Protein AF-A0A915IV83-F1 (afdb_monomer_lite)

Foldseek 3Di:
DDPVVLVVCCVPPPDNPPDHDDDDDDDVSVVVVVVVVVVVVVVVVVVVVVVVVVVVVVVVVVVVVVVVVVVVVVVVVVVVVVVVVVVVVVCCVVCVPPDDDPVNVVVVVVVVVVVCQVPPPPHDVVVVVVVVVVVVVVVPPQPVPDPDPDDDDDPPPPPVVVVVVVVVVVVVVVVVVVVVVVVVVVVVVVVVVVVVVPPPDPPPPDDDPDPVVVVVVVVPDDDDDDPDDDDDDDDPPDDPDDDDDDDDDDDDDDDDDDDDD

Organism: Romanomermis culicivorax (NCBI:txid13658)

Structure (mmCIF, N/CA/C/O backbone):
data_AF-A0A915IV83-F1
#
_entry.id   AF-A0A915IV83-F1
#
loop_
_atom_site.group_PDB
_atom_site.id
_atom_site.type_symbol
_atom_site.label_atom_id
_atom_site.label_alt_id
_atom_site.label_comp_id
_atom_site.label_asym_id
_atom_site.label_entity_id
_atom_site.label_seq_id
_atom_site.pdbx_PDB_ins_code
_atom_site.Cartn_x
_atom_site.Cartn_y
_atom_site.Cartn_z
_atom_site.occupancy
_atom_site.B_iso_or_equiv
_atom_site.auth_seq_id
_atom_site.auth_comp_id
_atom_site.auth_asym_id
_atom_site.auth_atom_id
_atom_site.pdbx_PDB_model_num
ATOM 1 N N . ILE A 1 1 ? 28.123 -20.244 -48.912 1.00 67.81 1 ILE A N 1
ATOM 2 C CA . ILE A 1 1 ? 28.742 -20.033 -47.580 1.00 67.81 1 ILE A CA 1
ATOM 3 C C . ILE A 1 1 ? 29.547 -21.283 -47.287 1.00 67.81 1 ILE A C 1
ATOM 5 O O . ILE A 1 1 ? 29.057 -22.359 -47.612 1.00 67.81 1 ILE A O 1
ATOM 9 N N . ASP A 1 2 ? 30.768 -21.145 -46.782 1.00 87.38 2 ASP A N 1
ATOM 10 C CA . ASP A 1 2 ? 31.601 -22.296 -46.425 1.00 87.38 2 ASP A CA 1
ATOM 11 C C . ASP A 1 2 ? 30.931 -23.114 -45.303 1.00 87.38 2 ASP A C 1
ATOM 13 O O . ASP A 1 2 ? 30.437 -22.548 -44.323 1.00 87.38 2 ASP A O 1
ATOM 17 N N . LEU A 1 3 ? 30.890 -24.440 -45.464 1.00 86.00 3 LEU A N 1
ATOM 18 C CA . LEU A 1 3 ? 30.271 -25.370 -44.515 1.00 86.00 3 LEU A CA 1
ATOM 19 C C . LEU A 1 3 ? 30.967 -25.325 -43.150 1.00 86.00 3 LEU A C 1
ATOM 21 O O . LEU A 1 3 ? 30.312 -25.496 -42.122 1.00 86.00 3 LEU A O 1
ATOM 25 N N . LEU A 1 4 ? 32.274 -25.050 -43.132 1.00 87.00 4 LEU A N 1
ATOM 26 C CA . LEU A 1 4 ? 33.049 -24.946 -41.897 1.00 87.00 4 LEU A CA 1
ATOM 27 C C . LEU A 1 4 ? 32.604 -23.730 -41.068 1.00 87.00 4 LEU A C 1
ATOM 29 O O . LEU A 1 4 ? 32.305 -23.867 -39.883 1.00 87.00 4 LEU A O 1
ATOM 33 N N . ILE A 1 5 ? 32.452 -22.571 -41.715 1.00 87.75 5 ILE A N 1
ATOM 34 C CA . ILE A 1 5 ? 32.005 -21.320 -41.078 1.00 87.75 5 ILE A CA 1
ATOM 35 C C . ILE A 1 5 ? 30.557 -21.441 -40.589 1.00 87.75 5 ILE A C 1
ATOM 37 O O . ILE A 1 5 ? 30.216 -20.948 -39.517 1.00 87.75 5 ILE A O 1
ATOM 41 N N . TRP A 1 6 ? 29.698 -22.120 -41.353 1.00 88.38 6 TRP A N 1
ATOM 42 C CA . TRP A 1 6 ? 28.317 -22.368 -40.942 1.00 88.38 6 TRP A CA 1
ATOM 43 C C . TRP A 1 6 ? 28.239 -23.228 -39.676 1.00 88.38 6 TRP A C 1
ATOM 45 O O . TRP A 1 6 ? 27.558 -22.856 -38.722 1.00 88.38 6 TRP A O 1
ATOM 55 N N . ASN A 1 7 ? 28.971 -24.345 -39.636 1.00 89.50 7 ASN A N 1
ATOM 56 C CA . ASN A 1 7 ? 28.996 -25.233 -38.472 1.00 89.50 7 ASN A CA 1
ATOM 57 C C . ASN A 1 7 ? 29.579 -24.536 -37.237 1.00 89.50 7 ASN A C 1
ATOM 59 O O . ASN A 1 7 ? 29.076 -24.733 -36.131 1.00 89.50 7 ASN A O 1
ATOM 63 N N . GLN A 1 8 ? 30.581 -23.677 -37.430 1.00 90.06 8 GLN A N 1
ATOM 64 C CA . GLN A 1 8 ? 31.117 -22.840 -36.362 1.00 90.06 8 GLN A CA 1
ATOM 65 C C . GLN A 1 8 ? 30.073 -21.837 -35.843 1.00 90.06 8 GLN A C 1
ATOM 67 O O . GLN A 1 8 ? 29.857 -21.757 -34.639 1.00 90.06 8 GLN A O 1
ATOM 72 N N . ALA A 1 9 ? 29.345 -21.144 -36.724 1.00 90.19 9 ALA A N 1
ATOM 73 C CA . ALA A 1 9 ? 28.298 -20.200 -36.324 1.00 90.19 9 ALA A CA 1
ATOM 74 C C . ALA A 1 9 ? 27.105 -20.872 -35.615 1.00 90.19 9 ALA A C 1
ATOM 76 O O . ALA A 1 9 ? 26.462 -20.257 -34.766 1.00 90.19 9 ALA A O 1
ATOM 77 N N . VAL A 1 10 ? 26.801 -22.132 -35.949 1.00 90.19 10 VAL A N 1
ATOM 78 C CA . VAL A 1 10 ? 25.815 -22.940 -35.212 1.00 90.19 10 VAL A CA 1
ATOM 79 C C . VAL A 1 10 ? 26.331 -23.280 -33.809 1.00 90.19 10 VAL A C 1
ATOM 81 O O . VAL A 1 10 ? 25.563 -23.192 -32.853 1.00 90.19 10 VAL A O 1
ATOM 84 N N . ALA A 1 11 ? 27.612 -23.646 -33.677 1.00 90.06 11 ALA A N 1
ATOM 85 C CA . ALA A 1 11 ? 28.230 -23.991 -32.395 1.00 90.06 11 ALA A CA 1
ATOM 86 C C . ALA A 1 11 ? 28.396 -22.779 -31.458 1.00 90.06 11 ALA A C 1
ATOM 88 O O . ALA A 1 11 ? 28.227 -22.913 -30.250 1.00 90.06 11 ALA A O 1
ATOM 89 N N . GLU A 1 12 ? 28.684 -21.598 -32.010 1.00 91.31 12 GLU A N 1
ATOM 90 C CA . GLU A 1 12 ? 28.894 -20.343 -31.269 1.00 91.31 12 GLU A CA 1
ATOM 91 C C . GLU A 1 12 ? 27.599 -19.537 -31.029 1.00 91.31 12 GLU A C 1
ATOM 93 O O . GLU A 1 12 ? 27.638 -18.394 -30.571 1.00 91.31 12 GLU A O 1
ATOM 98 N N . ASN A 1 13 ? 26.427 -20.100 -31.336 1.00 91.62 13 ASN A N 1
ATOM 99 C CA . ASN A 1 13 ? 25.150 -19.415 -31.156 1.00 91.62 13 ASN A CA 1
ATOM 100 C C . ASN A 1 13 ? 24.813 -19.225 -29.658 1.00 91.62 13 ASN A C 1
ATOM 102 O O . ASN A 1 13 ? 24.701 -20.223 -28.942 1.00 91.62 13 ASN A O 1
ATOM 106 N N . PRO A 1 14 ? 24.573 -17.987 -29.176 1.00 92.69 14 PRO A N 1
ATOM 107 C CA . PRO A 1 14 ? 24.283 -17.729 -27.764 1.00 92.69 14 PRO A CA 1
ATOM 108 C C . PRO A 1 14 ? 22.958 -18.337 -27.281 1.00 92.69 14 PRO A C 1
ATOM 110 O O . PRO A 1 14 ? 22.858 -18.684 -26.110 1.00 92.69 14 PRO A O 1
ATOM 113 N N . ASP A 1 15 ? 21.961 -18.501 -28.161 1.00 92.44 15 ASP A N 1
ATOM 114 C CA . ASP A 1 15 ? 20.656 -19.077 -27.809 1.00 92.44 15 ASP A CA 1
ATOM 115 C C . ASP A 1 15 ? 20.123 -20.009 -28.918 1.00 92.44 15 ASP A C 1
ATOM 117 O O . ASP A 1 15 ? 19.306 -19.599 -29.753 1.00 92.44 15 ASP A O 1
ATOM 121 N N . PRO A 1 16 ? 20.483 -21.308 -28.911 1.00 88.44 16 PRO A N 1
ATOM 122 C CA . PRO A 1 16 ? 20.117 -22.250 -29.976 1.00 88.44 16 PRO A CA 1
ATOM 123 C C . PRO A 1 16 ? 18.614 -22.554 -30.064 1.00 88.44 16 PRO A C 1
ATOM 125 O O . PRO A 1 16 ? 18.152 -23.121 -31.050 1.00 88.44 16 PRO A O 1
ATOM 128 N N . LYS A 1 17 ? 17.828 -22.189 -29.043 1.00 92.12 17 LYS A N 1
ATOM 129 C CA . LYS A 1 17 ? 16.367 -22.390 -29.025 1.00 92.12 17 LYS A CA 1
ATOM 130 C C . LYS A 1 17 ? 15.586 -21.262 -29.700 1.00 92.12 17 LYS A C 1
ATOM 132 O O . LYS A 1 17 ? 14.433 -21.470 -30.065 1.00 92.12 17 LYS A O 1
ATOM 137 N N . ARG A 1 18 ? 16.162 -20.060 -29.785 1.00 92.06 18 ARG A N 1
ATOM 138 C CA . ARG A 1 18 ? 15.461 -18.841 -30.235 1.00 92.06 18 ARG A CA 1
ATOM 139 C C . ARG A 1 18 ? 16.129 -18.168 -31.425 1.00 92.06 18 ARG A C 1
ATOM 141 O O . ARG A 1 18 ? 15.467 -17.416 -32.131 1.00 92.06 18 ARG A O 1
ATOM 148 N N . LEU A 1 19 ? 17.414 -18.426 -31.637 1.00 92.69 19 LEU A N 1
ATOM 149 C CA . LEU A 1 19 ? 18.210 -17.807 -32.682 1.00 92.69 19 LEU A CA 1
ATOM 150 C C . LEU A 1 19 ? 18.725 -18.882 -33.634 1.00 92.69 19 LEU A C 1
ATOM 152 O O . LEU A 1 19 ? 19.081 -19.981 -33.214 1.00 92.69 19 LEU A O 1
ATOM 156 N N . ILE A 1 20 ? 18.795 -18.537 -34.914 1.00 91.44 20 ILE A N 1
ATOM 157 C CA . ILE A 1 20 ? 19.446 -19.332 -35.956 1.00 91.44 20 ILE A CA 1
ATOM 158 C C . ILE A 1 20 ? 20.509 -18.465 -36.637 1.00 91.44 20 ILE A C 1
ATOM 160 O O . ILE A 1 20 ? 20.296 -17.256 -36.787 1.00 91.44 20 ILE A O 1
ATOM 164 N N . PRO A 1 21 ? 21.656 -19.037 -37.037 1.00 90.19 21 PRO A N 1
ATOM 165 C CA . PRO A 1 21 ? 22.683 -18.273 -37.722 1.00 90.19 21 PRO A CA 1
ATOM 166 C C . PRO A 1 21 ? 22.167 -17.792 -39.081 1.00 90.19 21 PRO A C 1
ATOM 168 O O . PRO A 1 21 ? 21.567 -18.543 -39.849 1.00 90.19 21 PRO A O 1
ATOM 171 N N . TYR A 1 22 ? 22.415 -16.518 -39.371 1.00 88.19 22 TYR A N 1
ATOM 172 C CA . TYR A 1 22 ? 22.053 -15.870 -40.626 1.00 88.19 22 TYR A CA 1
ATOM 173 C C . TYR A 1 22 ? 23.302 -15.243 -41.238 1.00 88.19 22 TYR A C 1
ATOM 175 O O . TYR A 1 22 ? 23.964 -14.416 -40.606 1.00 88.19 22 TYR A O 1
ATOM 183 N N . ALA A 1 23 ? 23.635 -15.647 -42.461 1.00 88.25 23 ALA A N 1
ATOM 184 C CA . ALA A 1 23 ? 24.810 -15.141 -43.152 1.00 88.25 23 ALA A CA 1
ATOM 185 C C . ALA A 1 23 ? 24.532 -13.762 -43.755 1.00 88.25 23 ALA A C 1
ATOM 187 O O . ALA A 1 23 ? 23.558 -13.581 -44.480 1.00 88.25 23 ALA A O 1
ATOM 188 N N . ILE A 1 24 ? 25.419 -12.809 -43.478 1.00 88.12 24 ILE A N 1
ATOM 189 C CA . ILE A 1 24 ? 25.361 -11.454 -44.028 1.00 88.12 24 ILE A CA 1
ATOM 190 C C . ILE A 1 24 ? 26.480 -11.319 -45.053 1.00 88.12 24 ILE A C 1
ATOM 192 O O . ILE A 1 24 ? 27.655 -11.468 -44.726 1.00 88.12 24 ILE A O 1
ATOM 196 N N . LEU A 1 25 ? 26.107 -11.041 -46.297 1.00 89.69 25 LEU A N 1
ATOM 197 C CA . LEU A 1 25 ? 27.008 -10.878 -47.428 1.00 89.69 25 LEU A CA 1
ATOM 198 C C . LEU A 1 25 ? 27.060 -9.396 -47.822 1.00 89.69 25 LEU A C 1
ATOM 200 O O . LEU A 1 25 ? 26.085 -8.830 -48.315 1.00 89.69 25 LEU A O 1
ATOM 204 N N . GLY A 1 26 ? 28.219 -8.771 -47.609 1.00 93.75 26 GLY A N 1
ATOM 205 C CA . GLY A 1 26 ? 28.475 -7.378 -47.982 1.00 93.75 26 GLY A CA 1
ATOM 206 C C . GLY A 1 26 ? 27.761 -6.327 -47.118 1.00 93.75 26 GLY A C 1
ATOM 207 O O . GLY A 1 26 ? 27.070 -6.624 -46.142 1.00 93.75 26 GLY A O 1
ATOM 208 N N . PHE A 1 27 ? 27.948 -5.054 -47.479 1.00 94.56 27 PHE A N 1
ATOM 209 C CA . PHE A 1 27 ? 27.431 -3.910 -46.714 1.00 94.56 27 PHE A CA 1
ATOM 210 C C . PHE A 1 27 ? 25.938 -3.634 -46.933 1.00 94.56 27 PHE A C 1
ATOM 212 O O . PHE A 1 27 ? 25.303 -2.996 -46.094 1.00 94.56 27 PHE A O 1
ATOM 219 N N . GLU A 1 28 ? 25.361 -4.112 -48.036 1.00 93.25 28 GLU A N 1
ATOM 220 C CA . GLU A 1 28 ? 23.945 -3.904 -48.349 1.00 93.25 28 GLU A CA 1
ATOM 221 C C . GLU A 1 28 ? 23.032 -4.647 -47.363 1.00 93.25 28 GLU A C 1
ATOM 223 O O . GLU A 1 28 ? 22.169 -4.028 -46.737 1.00 93.25 28 GLU A O 1
ATOM 228 N N . GLN A 1 29 ? 23.302 -5.932 -47.120 1.00 92.88 29 GLN A N 1
ATOM 229 C CA . GLN A 1 29 ? 22.560 -6.743 -46.148 1.00 92.88 29 GLN A CA 1
ATOM 230 C C . GLN A 1 29 ? 22.791 -6.270 -44.704 1.00 92.88 29 GLN A C 1
ATOM 232 O O . GLN A 1 29 ? 21.889 -6.316 -43.867 1.00 92.88 29 GLN A O 1
ATOM 237 N N . LEU A 1 30 ? 23.983 -5.744 -44.400 1.00 94.31 30 LEU A N 1
ATOM 238 C CA . LEU A 1 30 ? 24.256 -5.134 -43.098 1.00 94.31 30 LEU A CA 1
ATOM 239 C C . LEU A 1 30 ? 23.421 -3.859 -42.886 1.00 94.31 30 LEU A C 1
ATOM 241 O O . LEU A 1 30 ? 22.854 -3.655 -41.811 1.00 94.31 30 LEU A O 1
ATOM 245 N N . LYS A 1 31 ? 23.295 -3.020 -43.922 1.00 95.62 31 LYS A N 1
ATOM 246 C CA . LYS A 1 31 ? 22.442 -1.823 -43.906 1.00 95.62 31 LYS A CA 1
ATOM 247 C C . LYS A 1 31 ? 20.965 -2.189 -43.760 1.00 95.62 31 LYS A C 1
ATOM 249 O O . LYS A 1 31 ? 20.242 -1.503 -43.039 1.00 95.62 31 LYS A O 1
ATOM 254 N N . GLU A 1 32 ? 20.509 -3.257 -44.408 1.00 94.25 32 GLU A N 1
ATOM 255 C CA . GLU A 1 32 ? 19.152 -3.784 -44.234 1.00 94.25 32 GLU A CA 1
ATOM 256 C C . GLU A 1 32 ? 18.903 -4.243 -42.791 1.00 94.25 32 GLU A C 1
ATOM 258 O O . GLU A 1 32 ? 17.944 -3.793 -42.161 1.00 94.25 32 GLU A O 1
ATOM 263 N N . ARG A 1 33 ? 19.821 -5.021 -42.203 1.00 94.81 33 ARG A N 1
ATOM 264 C CA . ARG A 1 33 ? 19.743 -5.414 -40.788 1.00 94.81 33 ARG A CA 1
ATOM 265 C C . ARG A 1 33 ? 19.699 -4.203 -39.857 1.00 94.81 33 ARG A C 1
ATOM 267 O O . ARG A 1 33 ? 18.904 -4.180 -38.920 1.00 94.81 33 ARG A O 1
ATOM 274 N N . GLN A 1 34 ? 20.499 -3.171 -40.127 1.00 95.81 34 GLN A N 1
ATOM 275 C CA . GLN A 1 34 ? 20.468 -1.930 -39.352 1.00 95.81 34 GLN A CA 1
ATOM 276 C C . GLN A 1 34 ? 19.103 -1.226 -39.446 1.00 95.81 34 GLN A C 1
ATOM 278 O O . GLN A 1 34 ? 18.631 -0.669 -38.452 1.00 95.81 34 GLN A O 1
ATOM 283 N N . LYS A 1 35 ? 18.448 -1.241 -40.616 1.00 96.56 35 LYS A N 1
ATOM 284 C CA . LYS A 1 35 ? 17.084 -0.709 -40.771 1.00 96.56 35 LYS A CA 1
ATOM 285 C C . LYS A 1 35 ? 16.083 -1.517 -39.945 1.00 96.56 35 LYS A C 1
ATOM 287 O O . LYS A 1 35 ? 15.321 -0.910 -39.200 1.00 96.56 35 LYS A O 1
ATOM 292 N N . LEU A 1 36 ? 16.132 -2.849 -40.007 1.00 96.00 36 LEU A N 1
ATOM 293 C CA . LEU A 1 36 ? 15.263 -3.721 -39.207 1.00 96.00 36 LEU A CA 1
ATOM 294 C C . LEU A 1 36 ? 15.449 -3.481 -37.703 1.00 96.00 36 LEU A C 1
ATOM 296 O O . LEU A 1 36 ? 14.472 -3.286 -36.991 1.00 96.00 36 LEU A O 1
ATOM 300 N N . GLN A 1 37 ? 16.692 -3.349 -37.233 1.00 96.31 37 GLN A N 1
ATOM 301 C CA . GLN A 1 37 ? 16.985 -3.001 -35.837 1.00 96.31 37 GLN A CA 1
ATOM 302 C C . GLN A 1 37 ? 16.461 -1.617 -35.434 1.00 96.31 37 GLN A C 1
ATOM 304 O O . GLN A 1 37 ? 16.128 -1.389 -34.274 1.00 96.31 37 GLN A O 1
ATOM 309 N N . LYS A 1 38 ? 16.429 -0.642 -36.351 1.00 97.12 38 LYS A N 1
ATOM 310 C CA . LYS A 1 38 ? 15.813 0.667 -36.075 1.00 97.12 38 LYS A CA 1
ATOM 311 C C . LYS A 1 38 ? 14.295 0.545 -35.946 1.00 97.12 38 LYS A C 1
ATOM 313 O O . LYS A 1 38 ? 13.738 1.144 -35.034 1.00 97.12 38 LYS A O 1
ATOM 318 N N . ILE A 1 39 ? 13.660 -0.241 -36.814 1.00 97.31 39 ILE A N 1
ATOM 319 C CA . ILE A 1 39 ? 12.214 -0.495 -36.767 1.00 97.31 39 ILE A CA 1
ATOM 320 C C . ILE A 1 39 ? 11.849 -1.209 -35.463 1.00 97.31 39 ILE A C 1
ATOM 322 O O . ILE A 1 39 ? 10.982 -0.740 -34.734 1.00 97.31 39 ILE A O 1
ATOM 326 N N . GLU A 1 40 ? 12.557 -2.287 -35.126 1.00 96.50 40 GLU A N 1
ATOM 327 C CA . GLU A 1 40 ? 12.305 -3.065 -33.913 1.00 96.50 40 GLU A CA 1
ATOM 328 C C . GLU A 1 40 ? 12.516 -2.228 -32.643 1.00 96.50 40 GLU A C 1
ATOM 330 O O . GLU A 1 40 ? 11.670 -2.230 -31.752 1.00 96.50 40 GLU A O 1
ATOM 335 N N . ARG A 1 41 ? 13.588 -1.423 -32.586 1.00 97.25 41 ARG A N 1
ATOM 336 C CA . ARG A 1 41 ? 13.778 -0.459 -31.489 1.00 97.25 41 ARG A CA 1
ATOM 337 C C . ARG A 1 41 ? 12.637 0.549 -31.394 1.00 97.25 41 ARG A C 1
ATOM 339 O O . ARG A 1 41 ? 12.254 0.902 -30.288 1.00 97.25 41 ARG A O 1
ATOM 346 N N . GLY A 1 42 ? 12.085 0.991 -32.523 1.00 97.50 42 GLY A N 1
ATOM 347 C CA . GLY A 1 42 ? 10.903 1.853 -32.543 1.00 97.50 42 GLY A CA 1
ATOM 348 C C . GLY A 1 42 ? 9.693 1.193 -31.878 1.00 97.50 42 GLY A C 1
ATOM 349 O O . GLY A 1 42 ? 9.040 1.820 -31.049 1.00 97.50 42 GLY A O 1
ATOM 350 N N . VAL A 1 43 ? 9.442 -0.085 -32.178 1.00 97.12 43 VAL A N 1
ATOM 351 C CA . VAL A 1 43 ? 8.354 -0.864 -31.560 1.00 97.12 43 VAL A CA 1
ATOM 352 C C . VAL A 1 43 ? 8.582 -1.048 -30.059 1.00 97.12 43 VAL A C 1
ATOM 354 O O . VAL A 1 43 ? 7.671 -0.802 -29.270 1.00 97.12 43 VAL A O 1
ATOM 357 N N . HIS A 1 44 ? 9.795 -1.430 -29.647 1.00 97.31 44 HIS A N 1
ATOM 358 C CA . HIS A 1 44 ? 10.127 -1.592 -28.226 1.00 97.31 44 HIS A CA 1
ATOM 359 C C . HIS A 1 44 ? 9.989 -0.276 -27.457 1.00 97.31 44 HIS A C 1
ATOM 361 O O . HIS A 1 44 ? 9.388 -0.261 -26.387 1.00 97.31 44 HIS A O 1
ATOM 367 N N . ASN A 1 45 ? 10.464 0.839 -28.018 1.00 97.25 45 ASN A N 1
ATOM 368 C CA . ASN A 1 45 ? 10.325 2.156 -27.397 1.00 97.25 45 ASN A CA 1
ATOM 369 C C . ASN A 1 45 ? 8.856 2.573 -27.259 1.00 97.25 45 ASN A C 1
ATOM 371 O O . ASN A 1 45 ? 8.470 3.066 -26.204 1.00 97.25 45 ASN A O 1
ATOM 375 N N . ALA A 1 46 ? 8.028 2.329 -28.280 1.00 97.31 46 ALA A N 1
ATOM 376 C CA . ALA A 1 46 ? 6.594 2.607 -28.210 1.00 97.31 46 ALA A CA 1
ATOM 377 C C . ALA A 1 46 ? 5.897 1.763 -27.126 1.00 97.31 46 ALA A C 1
ATOM 379 O O . ALA A 1 46 ? 5.051 2.272 -26.394 1.00 97.31 46 ALA A O 1
ATOM 380 N N . CYS A 1 47 ? 6.285 0.492 -26.979 1.00 97.62 47 CYS A N 1
ATOM 381 C CA . CYS A 1 47 ? 5.787 -0.378 -25.913 1.00 97.62 47 CYS A CA 1
ATOM 382 C C . CYS A 1 47 ? 6.185 0.143 -24.523 1.00 97.62 47 CYS A C 1
ATOM 384 O O . CYS A 1 47 ? 5.347 0.219 -23.626 1.00 97.62 47 CYS A O 1
ATOM 386 N N . VAL A 1 48 ? 7.445 0.558 -24.346 1.00 97.81 48 VAL A N 1
ATOM 387 C CA . VAL A 1 48 ? 7.911 1.164 -23.089 1.00 97.81 48 VAL A CA 1
ATOM 388 C C . VAL A 1 48 ? 7.131 2.440 -22.782 1.00 97.81 48 VAL A C 1
ATOM 390 O O . VAL A 1 48 ? 6.659 2.588 -21.661 1.00 97.81 48 VAL A O 1
ATOM 393 N N . GLU A 1 49 ? 6.924 3.317 -23.766 1.00 97.81 49 GLU A N 1
ATOM 394 C CA . GLU A 1 49 ? 6.154 4.556 -23.594 1.00 97.81 49 GLU A CA 1
ATOM 395 C C . GLU A 1 49 ? 4.683 4.288 -23.227 1.00 97.81 49 GLU A C 1
ATOM 397 O O . GLU A 1 49 ? 4.077 5.002 -22.428 1.00 97.81 49 GLU A O 1
ATOM 402 N N . GLU A 1 50 ? 4.078 3.238 -23.781 1.00 97.69 50 GLU A N 1
ATOM 403 C CA . GLU A 1 50 ? 2.736 2.825 -23.379 1.00 97.69 50 GLU A CA 1
ATOM 404 C C . GLU A 1 50 ? 2.714 2.311 -21.932 1.00 97.69 50 GLU A C 1
ATOM 406 O O . GLU A 1 50 ? 1.814 2.652 -21.159 1.00 97.69 50 GLU A O 1
ATOM 411 N N . LEU A 1 51 ? 3.703 1.502 -21.544 1.00 97.88 51 LEU A N 1
ATOM 412 C CA . LEU A 1 51 ? 3.815 0.984 -20.182 1.00 97.88 51 LEU A CA 1
ATOM 413 C C . LEU A 1 51 ? 4.045 2.102 -19.163 1.00 97.88 51 LEU A C 1
ATOM 415 O O . LEU A 1 51 ? 3.413 2.074 -18.106 1.00 97.88 51 LEU A O 1
ATOM 419 N N . THR A 1 52 ? 4.874 3.101 -19.474 1.00 97.75 52 THR A N 1
ATOM 420 C CA . THR A 1 52 ? 5.085 4.258 -18.592 1.00 97.75 52 THR A CA 1
ATOM 421 C C . THR A 1 52 ? 3.801 5.063 -18.433 1.00 97.75 52 THR A C 1
ATOM 423 O O . THR A 1 52 ? 3.391 5.316 -17.305 1.00 97.75 52 THR A O 1
ATOM 426 N N . LYS A 1 53 ? 3.074 5.342 -19.524 1.00 97.62 53 LYS A N 1
ATOM 427 C CA . LYS A 1 53 ? 1.757 6.005 -19.450 1.00 97.62 53 LYS A CA 1
ATOM 428 C C . LYS A 1 53 ? 0.760 5.211 -18.609 1.00 97.62 53 LYS A C 1
ATOM 430 O O . LYS A 1 53 ? -0.024 5.778 -17.851 1.00 97.62 53 LYS A O 1
ATOM 435 N N . ARG A 1 54 ? 0.736 3.881 -18.734 1.00 97.62 54 ARG A N 1
ATOM 436 C CA . ARG A 1 54 ? -0.138 3.027 -17.908 1.00 97.62 54 ARG A CA 1
ATOM 437 C C . ARG A 1 54 ? 0.247 3.078 -16.431 1.00 97.62 54 ARG A C 1
ATOM 439 O O . ARG A 1 54 ? -0.651 3.032 -15.590 1.00 97.62 54 ARG A O 1
ATOM 446 N N . LEU A 1 55 ? 1.541 3.165 -16.129 1.00 97.94 55 LEU A N 1
ATOM 447 C CA . LEU A 1 55 ? 2.060 3.296 -14.772 1.00 97.94 55 LEU A CA 1
ATOM 448 C C . LEU A 1 55 ? 1.668 4.647 -14.165 1.00 97.94 55 LEU A C 1
ATOM 450 O O . LEU A 1 55 ? 1.069 4.651 -13.097 1.00 97.94 55 LEU A O 1
ATOM 454 N N . GLU A 1 56 ? 1.859 5.755 -14.879 1.00 97.31 56 GLU A N 1
ATOM 455 C CA . GLU A 1 56 ? 1.432 7.098 -14.446 1.00 97.31 56 GLU A CA 1
ATOM 456 C C . GLU A 1 56 ? -0.079 7.149 -14.156 1.00 97.31 56 GLU A C 1
ATOM 458 O O . GLU A 1 56 ? -0.514 7.580 -13.089 1.00 97.31 56 GLU A O 1
ATOM 463 N N . ASN A 1 57 ? -0.900 6.596 -15.056 1.00 97.00 57 ASN A N 1
ATOM 464 C CA . ASN A 1 57 ? -2.347 6.484 -14.843 1.00 97.00 57 ASN A CA 1
ATOM 465 C C . ASN A 1 57 ? -2.706 5.594 -13.637 1.00 97.00 57 ASN A C 1
ATOM 467 O O . ASN A 1 57 ? -3.754 5.757 -13.005 1.00 97.00 57 ASN A O 1
ATOM 471 N N . LEU A 1 58 ? -1.897 4.574 -13.339 1.00 97.88 58 LEU A N 1
ATOM 472 C CA . LEU A 1 58 ? -2.097 3.744 -12.156 1.00 97.88 58 LEU A CA 1
ATOM 473 C C . LEU A 1 58 ? -1.747 4.524 -10.887 1.00 97.88 58 LEU A C 1
ATOM 475 O O . LEU A 1 58 ? -2.529 4.473 -9.940 1.00 97.88 58 LEU A O 1
ATOM 479 N N . GLU A 1 59 ? -0.639 5.262 -10.887 1.00 97.25 59 GLU A N 1
ATOM 480 C CA . GLU A 1 59 ? -0.218 6.120 -9.778 1.00 97.25 59 GLU A CA 1
ATOM 481 C C . GLU A 1 59 ? -1.271 7.188 -9.464 1.00 97.25 59 GLU A C 1
ATOM 483 O O . GLU A 1 59 ? -1.696 7.300 -8.312 1.00 97.25 59 GLU A O 1
ATOM 488 N N . GLU A 1 60 ? -1.798 7.884 -10.477 1.00 96.75 60 GLU A N 1
ATOM 489 C CA . GLU A 1 60 ? -2.883 8.857 -10.294 1.00 96.75 60 GLU A CA 1
ATOM 490 C C . GLU A 1 60 ? -4.113 8.203 -9.646 1.00 96.75 60 GLU A C 1
ATOM 492 O O . GLU A 1 60 ? -4.675 8.706 -8.667 1.00 96.75 60 GLU A O 1
ATOM 497 N N . ARG A 1 61 ? -4.510 7.018 -10.128 1.00 97.00 61 ARG A N 1
ATOM 498 C CA . ARG A 1 61 ? -5.630 6.274 -9.537 1.00 97.00 61 ARG A CA 1
ATOM 499 C C . ARG A 1 61 ? -5.350 5.859 -8.099 1.00 97.00 61 ARG A C 1
ATOM 501 O O . ARG A 1 61 ? -6.274 5.913 -7.291 1.00 97.00 61 ARG A O 1
ATOM 508 N N . VAL A 1 62 ? -4.128 5.451 -7.762 1.00 97.62 62 VAL A N 1
ATOM 509 C CA . VAL A 1 62 ? -3.753 5.108 -6.382 1.00 97.62 62 VAL A CA 1
ATOM 510 C C . VAL A 1 62 ? -3.916 6.325 -5.475 1.00 97.62 62 VAL A C 1
ATOM 512 O O . VAL A 1 62 ? -4.565 6.207 -4.436 1.00 97.62 62 VAL A O 1
ATOM 515 N N . VAL A 1 63 ? -3.439 7.500 -5.892 1.00 96.81 63 VAL A N 1
ATOM 516 C CA . VAL A 1 63 ? -3.593 8.750 -5.130 1.00 96.81 63 VAL A CA 1
ATOM 517 C C . VAL A 1 63 ? -5.072 9.100 -4.929 1.00 96.81 63 VAL A C 1
ATOM 519 O O . VAL A 1 63 ? -5.504 9.354 -3.802 1.00 96.81 63 VAL A O 1
ATOM 522 N N . LEU A 1 64 ? -5.890 9.031 -5.985 1.00 96.44 64 LEU A N 1
ATOM 523 C CA . LEU A 1 64 ? -7.332 9.293 -5.893 1.00 96.44 64 LEU A CA 1
ATOM 524 C C . LEU A 1 64 ? -8.052 8.298 -4.970 1.00 96.44 64 LEU A C 1
ATOM 526 O O . LEU A 1 64 ? -8.937 8.676 -4.196 1.00 96.44 64 LEU A O 1
ATOM 530 N N . LYS A 1 65 ? -7.686 7.012 -5.029 1.00 96.69 65 LYS A N 1
ATOM 531 C CA . LYS A 1 65 ? -8.253 5.983 -4.146 1.00 96.69 65 LYS A CA 1
ATOM 532 C C . LYS A 1 65 ? -7.820 6.180 -2.701 1.00 96.69 65 LYS A C 1
ATOM 534 O O . LYS A 1 65 ? -8.655 5.986 -1.821 1.00 96.69 65 LYS A O 1
ATOM 539 N N . GLN A 1 66 ? -6.583 6.603 -2.460 1.00 97.62 66 GLN A N 1
ATOM 540 C CA . GLN A 1 66 ? -6.094 6.921 -1.124 1.00 97.62 66 GLN A CA 1
ATOM 541 C C . GLN A 1 66 ? -6.886 8.085 -0.515 1.00 97.62 66 GLN A C 1
ATOM 543 O O . GLN A 1 66 ? -7.427 7.946 0.580 1.00 97.62 66 GLN A O 1
ATOM 548 N N . ALA A 1 67 ? -7.081 9.171 -1.268 1.00 96.75 67 ALA A N 1
ATOM 549 C CA . ALA A 1 67 ? -7.916 10.289 -0.829 1.00 96.75 67 ALA A CA 1
ATOM 550 C C . ALA A 1 67 ? -9.356 9.842 -0.515 1.00 96.75 67 ALA A C 1
ATOM 552 O O . ALA A 1 67 ? -9.925 10.217 0.513 1.00 96.75 67 ALA A O 1
ATOM 553 N N . LYS A 1 68 ? -9.940 8.977 -1.359 1.00 97.44 68 LYS A N 1
ATOM 554 C CA . LYS A 1 68 ? -11.286 8.442 -1.111 1.00 97.44 68 LYS A CA 1
ATOM 555 C C . LYS A 1 68 ? -11.345 7.544 0.124 1.00 97.44 68 LYS A C 1
ATOM 557 O O . LYS A 1 68 ? -12.334 7.565 0.855 1.00 97.44 68 LYS A O 1
ATOM 562 N N . LEU A 1 69 ? -10.311 6.745 0.355 1.00 98.00 69 LEU A N 1
ATOM 563 C CA . LEU A 1 69 ? -10.195 5.884 1.524 1.00 98.00 69 LEU A CA 1
ATOM 564 C C . LEU A 1 69 ? -10.148 6.723 2.805 1.00 98.00 69 LEU A C 1
ATOM 566 O O . LEU A 1 69 ? -10.848 6.403 3.767 1.00 98.00 69 LEU A O 1
ATOM 570 N N . ASP A 1 70 ? -9.406 7.826 2.802 1.00 97.25 70 ASP A N 1
ATOM 571 C CA . ASP A 1 70 ? -9.329 8.732 3.949 1.00 97.25 70 ASP A CA 1
ATOM 572 C C . ASP A 1 70 ? -10.656 9.478 4.185 1.00 97.25 70 ASP A C 1
ATOM 574 O O . ASP A 1 70 ? -11.106 9.609 5.328 1.00 97.25 70 ASP A O 1
ATOM 578 N N . GLU A 1 71 ? -11.373 9.861 3.124 1.00 97.19 71 GLU A N 1
ATOM 579 C CA . GLU A 1 71 ? -12.743 10.384 3.227 1.00 97.19 71 GLU A CA 1
ATOM 580 C C . GLU A 1 71 ? -13.701 9.361 3.867 1.00 97.19 71 GLU A C 1
ATOM 582 O O . GLU A 1 71 ? -14.470 9.698 4.774 1.00 97.19 71 GLU A O 1
ATOM 587 N N . LEU A 1 72 ? -13.638 8.096 3.436 1.00 97.81 72 LEU A N 1
ATOM 588 C CA . LEU A 1 72 ? -14.465 7.017 3.980 1.00 97.81 72 LEU A CA 1
ATOM 589 C C . LEU A 1 72 ? -14.135 6.725 5.447 1.00 97.81 72 LEU A C 1
ATOM 591 O O . LEU A 1 72 ? -15.062 6.578 6.243 1.00 97.81 72 LEU A O 1
ATOM 595 N N . LYS A 1 73 ? -12.853 6.715 5.833 1.00 97.75 73 LYS A N 1
ATOM 596 C CA . LYS A 1 73 ? -12.431 6.596 7.241 1.00 97.75 73 LYS A CA 1
ATOM 597 C C . LYS A 1 73 ? -13.000 7.728 8.096 1.00 97.75 73 LYS A C 1
ATOM 599 O O . LYS A 1 73 ? -13.541 7.482 9.174 1.00 97.75 73 LYS A O 1
ATOM 604 N N . ASN A 1 74 ? -12.949 8.963 7.600 1.00 96.69 74 ASN A N 1
ATOM 605 C CA . ASN A 1 74 ? -13.513 10.118 8.297 1.00 96.69 74 ASN A CA 1
ATOM 606 C C . ASN A 1 74 ? -15.040 10.020 8.429 1.00 96.69 74 ASN A C 1
ATOM 608 O O . ASN A 1 74 ? -15.598 10.317 9.487 1.00 96.69 74 ASN A O 1
ATOM 612 N N . SER A 1 75 ? -15.731 9.578 7.375 1.00 97.38 75 SER A N 1
ATOM 613 C CA . SER A 1 75 ? -17.177 9.333 7.409 1.00 97.38 75 SER A CA 1
ATOM 614 C C . SER A 1 75 ? -17.542 8.234 8.411 1.00 97.38 75 SER A C 1
ATOM 616 O O . SER A 1 75 ? -18.421 8.425 9.253 1.00 97.38 75 SER A O 1
ATOM 618 N N . GLN A 1 76 ? -16.805 7.122 8.397 1.00 97.69 76 GLN A N 1
ATOM 619 C CA . GLN A 1 76 ? -16.957 6.023 9.345 1.00 97.69 76 GLN A CA 1
ATOM 620 C C . GLN A 1 76 ? -16.801 6.519 10.790 1.00 97.69 76 GLN A C 1
ATOM 622 O O . GLN A 1 76 ? -17.659 6.238 11.627 1.00 97.69 76 GLN A O 1
ATOM 627 N N . HIS A 1 77 ? -15.770 7.319 11.079 1.00 97.38 77 HIS A N 1
ATOM 628 C CA . HIS A 1 77 ? -15.562 7.897 12.407 1.00 97.38 77 HIS A CA 1
ATOM 629 C C . HIS A 1 77 ? -16.738 8.788 12.844 1.00 97.38 77 HIS A C 1
ATOM 631 O O . HIS A 1 77 ? -17.230 8.668 13.968 1.00 97.38 77 HIS A O 1
ATOM 637 N N . LYS A 1 78 ? -17.264 9.627 11.939 1.00 96.75 78 LYS A N 1
ATOM 638 C CA . LYS A 1 78 ? -18.452 10.460 12.203 1.00 96.75 78 LYS A CA 1
ATOM 639 C C . LYS A 1 78 ? -19.688 9.616 12.512 1.00 96.75 78 LYS A C 1
ATOM 641 O O . LYS A 1 78 ? -20.435 9.946 13.434 1.00 96.75 78 LYS A O 1
ATOM 646 N N . VAL A 1 79 ? -19.921 8.539 11.759 1.00 97.75 79 VAL A N 1
ATOM 647 C CA . VAL A 1 79 ? -21.058 7.634 11.986 1.00 97.75 79 VAL A CA 1
ATOM 648 C C . VAL A 1 79 ? -20.915 6.911 13.322 1.00 97.75 79 VAL A C 1
ATOM 650 O O . VAL A 1 79 ? -21.875 6.906 14.088 1.00 97.75 79 VAL A O 1
ATOM 653 N N . TYR A 1 80 ? -19.732 6.385 13.654 1.00 97.81 80 TYR A N 1
ATOM 654 C CA . TYR A 1 80 ? -19.488 5.767 14.962 1.00 97.81 80 TYR A CA 1
ATOM 655 C C . TYR A 1 80 ? -19.722 6.738 16.114 1.00 97.81 80 TYR A C 1
ATOM 657 O O . TYR A 1 80 ? -20.400 6.384 17.074 1.00 97.81 80 TYR A O 1
ATOM 665 N N . HIS A 1 81 ? -19.229 7.973 16.007 1.00 97.00 81 HIS A N 1
ATOM 666 C CA . HIS A 1 81 ? -19.462 8.991 17.026 1.00 97.00 81 HIS A CA 1
ATOM 667 C C . HIS A 1 81 ? -20.960 9.294 17.196 1.00 97.00 81 HIS A C 1
ATOM 669 O O . HIS A 1 81 ? -21.468 9.356 18.318 1.00 97.00 81 HIS A O 1
ATOM 675 N N . ARG A 1 82 ? -21.701 9.447 16.087 1.00 97.44 82 ARG A N 1
ATOM 676 C CA . ARG A 1 82 ? -23.159 9.660 16.119 1.00 97.44 82 ARG A CA 1
ATOM 677 C C . ARG A 1 82 ? -23.885 8.473 16.743 1.00 97.44 82 ARG A C 1
ATOM 679 O O . ARG A 1 82 ? -24.741 8.686 17.596 1.00 97.44 82 ARG A O 1
ATOM 686 N N . LEU A 1 83 ? -23.528 7.251 16.355 1.00 97.69 83 LEU A N 1
ATOM 687 C CA . LEU A 1 83 ? -24.098 6.028 16.908 1.00 97.69 83 LEU A CA 1
ATOM 688 C C . LEU A 1 83 ? -23.852 5.943 18.416 1.00 97.69 83 LEU A C 1
ATOM 690 O O . LEU A 1 83 ? -24.799 5.750 19.170 1.00 97.69 83 LEU A O 1
ATOM 694 N N . LEU A 1 84 ? -22.614 6.164 18.861 1.00 96.56 84 LEU A N 1
ATOM 695 C CA . LEU A 1 84 ? -22.259 6.160 20.279 1.00 96.56 84 LEU A CA 1
ATOM 696 C C . LEU A 1 84 ? -23.022 7.240 21.057 1.00 96.56 84 LEU A C 1
ATOM 698 O O . LEU A 1 84 ? -23.515 6.974 22.147 1.00 96.56 84 LEU A O 1
ATOM 702 N N . THR A 1 85 ? -23.187 8.433 20.479 1.00 96.44 85 THR A N 1
ATOM 703 C CA . THR A 1 85 ? -23.968 9.523 21.090 1.00 96.44 85 THR A CA 1
ATOM 704 C C . THR A 1 85 ? -25.442 9.143 21.240 1.00 96.44 85 THR A C 1
ATOM 706 O O . THR A 1 85 ? -26.043 9.394 22.284 1.00 96.44 85 THR A O 1
ATOM 709 N N . VAL A 1 86 ? -26.040 8.540 20.209 1.00 97.12 86 VAL A N 1
ATOM 710 C CA . VAL A 1 86 ? -27.441 8.095 20.239 1.00 97.12 86 VAL A CA 1
ATOM 711 C C . VAL A 1 86 ? -27.626 6.966 21.246 1.00 97.12 86 VAL A C 1
ATOM 713 O O . VAL A 1 86 ? -28.533 7.047 22.068 1.00 97.12 86 VAL A O 1
ATOM 716 N N . LEU A 1 87 ? -26.746 5.962 21.236 1.00 95.88 87 LEU A N 1
ATOM 717 C CA . LEU A 1 87 ? -26.763 4.869 22.207 1.00 95.88 87 LEU A CA 1
ATOM 718 C C . LEU A 1 87 ? -26.596 5.397 23.633 1.00 95.88 87 LEU A C 1
ATOM 720 O O . LEU A 1 87 ? -27.385 5.043 24.500 1.00 95.88 87 LEU A O 1
ATOM 724 N N . GLY A 1 88 ? -25.637 6.296 23.869 1.00 92.19 88 GLY A N 1
ATOM 725 C CA . GLY A 1 88 ? -25.427 6.917 25.177 1.00 92.19 88 GLY A CA 1
ATOM 726 C C . GLY A 1 88 ? -26.672 7.649 25.682 1.00 92.19 88 GLY A C 1
ATOM 727 O O . GLY A 1 88 ? -27.078 7.459 26.825 1.00 92.19 88 GLY A O 1
ATOM 728 N N . ARG A 1 89 ? -27.345 8.419 24.815 1.00 93.88 89 ARG A N 1
ATOM 729 C CA . ARG A 1 89 ? -28.621 9.077 25.154 1.00 93.88 89 ARG A CA 1
ATOM 730 C C . ARG A 1 89 ? -29.743 8.072 25.415 1.00 93.88 89 ARG A C 1
ATOM 732 O O . ARG A 1 89 ? -30.486 8.237 26.378 1.00 93.88 89 ARG A O 1
ATOM 739 N N . TYR A 1 90 ? -29.853 7.036 24.586 1.00 93.75 90 TYR A N 1
ATOM 740 C CA . TYR A 1 90 ? -30.861 5.988 24.730 1.00 93.75 90 TYR A CA 1
ATOM 741 C C . TYR A 1 90 ? -30.707 5.227 26.052 1.00 93.75 90 TYR A C 1
ATOM 743 O O . TYR A 1 90 ? -31.687 5.056 26.782 1.00 93.75 90 TYR A O 1
ATOM 751 N N . PHE A 1 91 ? -29.482 4.825 26.398 1.00 88.56 91 PHE A N 1
ATOM 752 C CA . PHE A 1 91 ? -29.188 4.174 27.672 1.00 88.56 91 PHE A CA 1
ATOM 753 C C . PHE A 1 91 ? -29.446 5.111 28.853 1.00 88.56 91 PHE A C 1
ATOM 755 O O . PHE A 1 91 ? -30.107 4.693 29.799 1.00 88.56 91 PHE A O 1
ATOM 762 N N . ALA A 1 92 ? -29.034 6.381 28.775 1.00 87.44 92 ALA A N 1
ATOM 763 C CA . ALA A 1 92 ? -29.297 7.362 29.829 1.00 87.44 92 ALA A CA 1
ATOM 764 C C . ALA A 1 92 ? -30.800 7.596 30.067 1.00 87.44 92 ALA A C 1
ATOM 766 O O . ALA A 1 92 ? -31.224 7.777 31.206 1.00 87.44 92 ALA A O 1
ATOM 767 N N . GLN A 1 93 ? -31.621 7.579 29.012 1.00 89.25 93 GLN A N 1
ATOM 768 C CA . GLN A 1 93 ? -33.071 7.744 29.128 1.00 89.25 93 GLN A CA 1
ATOM 769 C C . GLN A 1 93 ? -33.759 6.478 29.650 1.00 89.25 93 GLN A C 1
ATOM 771 O O . GLN A 1 93 ? -34.608 6.562 30.534 1.00 89.25 93 GLN A O 1
ATOM 776 N N . THR A 1 94 ? -33.377 5.310 29.132 1.00 87.19 94 THR A N 1
ATOM 777 C CA . THR A 1 94 ? -33.991 4.023 29.492 1.00 87.19 94 THR A CA 1
ATOM 778 C C . THR A 1 94 ? -33.613 3.596 30.907 1.00 87.19 94 THR A C 1
ATOM 780 O O . THR A 1 94 ? -34.455 3.094 31.646 1.00 87.19 94 THR A O 1
ATOM 783 N N . ARG A 1 95 ? -32.356 3.820 31.314 1.00 83.88 95 ARG A N 1
ATOM 784 C CA . ARG A 1 95 ? -31.833 3.391 32.619 1.00 83.88 95 ARG A CA 1
ATOM 785 C C . ARG A 1 95 ? -31.898 4.459 33.717 1.00 83.88 95 ARG A C 1
ATOM 787 O O . ARG A 1 95 ? -31.413 4.217 34.813 1.00 83.88 95 ARG A O 1
ATOM 794 N N . ARG A 1 96 ? -32.559 5.601 33.484 1.00 80.12 96 ARG A N 1
ATOM 795 C CA . ARG A 1 96 ? -32.609 6.740 34.429 1.00 80.12 96 ARG A CA 1
ATOM 796 C C . ARG A 1 96 ? -33.093 6.387 35.845 1.00 80.12 96 ARG A C 1
ATOM 798 O O . ARG A 1 96 ? -32.657 7.019 36.798 1.00 80.12 96 ARG A O 1
ATOM 805 N N . ASN A 1 97 ? -33.991 5.408 35.968 1.00 81.88 97 ASN A N 1
ATOM 806 C CA . ASN A 1 97 ? -34.598 4.997 37.241 1.00 81.88 97 ASN A CA 1
ATOM 807 C C . ASN A 1 97 ? -34.103 3.624 37.732 1.00 81.88 97 ASN A C 1
ATOM 809 O O . ASN A 1 97 ? -34.684 3.058 38.655 1.00 81.88 97 ASN A O 1
ATOM 813 N N . TYR A 1 98 ? -33.074 3.064 37.093 1.00 81.94 98 TYR A N 1
ATOM 814 C CA . TYR A 1 98 ? -32.482 1.790 37.488 1.00 81.94 98 TYR A CA 1
ATOM 815 C C . TYR A 1 98 ? -31.285 2.035 38.411 1.00 81.94 98 TYR A C 1
ATOM 817 O O . TYR A 1 98 ? -30.601 3.050 38.304 1.00 81.94 98 TYR A O 1
ATOM 825 N N . SER A 1 99 ? -31.040 1.102 39.331 1.00 82.38 99 SER A N 1
ATOM 826 C CA . SER A 1 99 ? -29.823 1.121 40.146 1.00 82.38 99 SER A CA 1
ATOM 827 C C . SER A 1 99 ? -28.605 0.773 39.287 1.00 82.38 99 SER A C 1
ATOM 829 O O . SER A 1 99 ? -28.714 -0.040 38.364 1.00 82.38 99 SER A O 1
ATOM 831 N N . PHE A 1 100 ? -27.462 1.387 39.590 1.00 78.62 100 PHE A N 1
ATOM 832 C CA . PHE A 1 100 ? -26.211 1.163 38.871 1.00 78.62 100 PHE A CA 1
ATOM 833 C C . PHE A 1 100 ? -25.757 -0.295 38.998 1.00 78.62 100 PHE A C 1
ATOM 835 O O . PHE A 1 100 ? -25.675 -0.855 40.091 1.00 78.62 100 PHE A O 1
ATOM 842 N N . GLU A 1 101 ? -25.455 -0.912 37.860 1.00 85.88 101 GLU A N 1
ATOM 843 C CA . GLU A 1 101 ? -24.957 -2.285 37.794 1.00 85.88 101 GLU A CA 1
ATOM 844 C C . GLU A 1 101 ? -23.441 -2.307 38.087 1.00 85.88 101 GLU A C 1
ATOM 846 O O . GLU A 1 101 ? -22.733 -1.387 37.671 1.00 85.88 101 GLU A O 1
ATOM 851 N N . PRO A 1 102 ? -22.876 -3.354 38.722 1.00 85.75 102 PRO A N 1
ATOM 852 C CA . PRO A 1 102 ? -21.427 -3.447 38.955 1.00 85.75 102 PRO A CA 1
ATOM 853 C C . PRO A 1 102 ? -20.586 -3.340 37.670 1.00 85.75 102 PRO A C 1
ATOM 855 O O . PRO A 1 102 ? -19.471 -2.823 37.687 1.00 85.75 102 PRO A O 1
ATOM 858 N N . ASN A 1 103 ? -21.125 -3.781 36.529 1.00 86.56 103 ASN A N 1
ATOM 859 C CA . ASN A 1 103 ? -20.481 -3.625 35.224 1.00 86.56 103 ASN A CA 1
ATOM 860 C C . ASN A 1 103 ? -20.353 -2.152 34.793 1.00 86.56 103 ASN A C 1
ATOM 862 O O . ASN A 1 103 ? -19.371 -1.780 34.151 1.00 86.56 103 ASN A O 1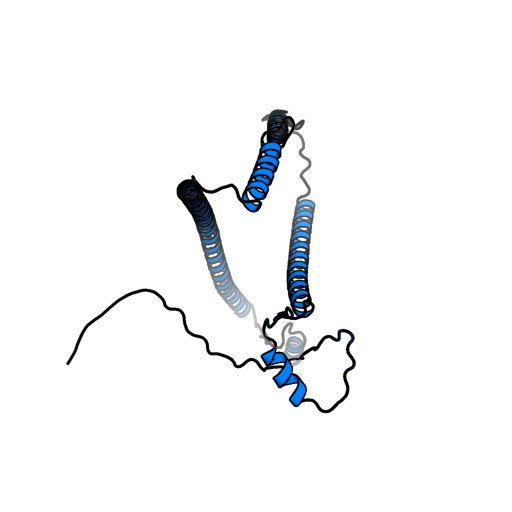
ATOM 866 N N . GLU A 1 104 ? -21.318 -1.309 35.156 1.00 85.50 104 GLU A N 1
ATOM 867 C CA . GLU A 1 104 ? -21.323 0.122 34.843 1.00 85.50 104 GLU A CA 1
ATOM 868 C C . GLU A 1 104 ? -20.306 0.884 35.700 1.00 85.50 104 GLU A C 1
ATOM 870 O O . GLU A 1 104 ? -19.567 1.717 35.178 1.00 85.50 104 GLU A O 1
ATOM 875 N N . GLU A 1 105 ? -20.175 0.527 36.979 1.00 88.31 105 GLU A N 1
ATOM 876 C CA . GLU A 1 105 ? -19.149 1.088 37.870 1.00 88.31 105 GLU A CA 1
ATOM 877 C C . GLU A 1 105 ? -17.726 0.720 37.400 1.00 88.31 105 GLU A C 1
ATOM 879 O O . GLU A 1 105 ? -16.813 1.552 37.385 1.00 88.31 105 GLU A O 1
ATOM 884 N N . ASN A 1 106 ? -17.536 -0.508 36.904 1.00 93.00 106 ASN A N 1
ATOM 885 C CA . ASN A 1 106 ? -16.283 -0.927 36.267 1.00 93.00 106 ASN A CA 1
ATOM 886 C C . ASN A 1 106 ? -15.977 -0.129 34.985 1.00 93.00 106 ASN A C 1
ATOM 888 O O . ASN A 1 106 ? -14.829 0.240 34.732 1.00 93.00 106 ASN A O 1
ATOM 892 N N . LEU A 1 107 ? -16.986 0.163 34.160 1.00 90.19 107 LEU A N 1
ATOM 893 C CA . LEU A 1 107 ? -16.808 1.003 32.971 1.00 90.19 107 LEU A CA 1
ATOM 894 C C . LEU A 1 107 ? -16.467 2.446 33.350 1.00 90.19 107 LEU A C 1
ATOM 896 O O . LEU A 1 107 ? -15.554 3.032 32.766 1.00 90.19 107 LEU A O 1
ATOM 900 N N . LYS A 1 108 ? -17.158 2.997 34.348 1.00 90.50 108 LYS A N 1
ATOM 901 C CA . LYS A 1 108 ? -16.925 4.345 34.864 1.00 90.50 108 LYS A CA 1
ATOM 902 C C . LYS A 1 108 ? -15.512 4.502 35.415 1.00 90.50 108 LYS A C 1
ATOM 904 O O . LYS A 1 108 ? -14.792 5.381 34.957 1.00 90.50 108 LYS A O 1
ATOM 909 N N . SER A 1 109 ? -15.076 3.609 36.303 1.00 93.62 109 SER A N 1
ATOM 910 C CA . SER A 1 109 ? -13.713 3.639 36.855 1.00 93.62 109 SER A CA 1
ATOM 911 C C . SER A 1 109 ? -12.638 3.566 35.765 1.00 93.62 109 SER A C 1
ATOM 913 O O . SER A 1 109 ? -11.628 4.265 35.838 1.00 93.62 109 SER A O 1
ATOM 915 N N . ARG A 1 110 ? -12.866 2.788 34.699 1.00 94.31 110 ARG A N 1
ATOM 916 C CA . ARG A 1 110 ? -11.957 2.730 33.547 1.00 94.31 110 ARG A CA 1
ATOM 917 C C . ARG A 1 110 ? -11.947 4.029 32.737 1.00 94.31 110 ARG A C 1
ATOM 919 O O . ARG A 1 110 ? -10.877 4.452 32.301 1.00 94.31 110 ARG A O 1
ATOM 926 N N . ILE A 1 111 ? -13.101 4.667 32.536 1.00 92.81 111 ILE A N 1
ATOM 927 C CA . ILE A 1 111 ? -13.191 5.982 31.884 1.00 92.81 111 ILE A CA 1
ATOM 928 C C . ILE A 1 111 ? -12.485 7.040 32.732 1.00 92.81 111 ILE A C 1
ATOM 930 O O . ILE A 1 111 ? -11.703 7.813 32.187 1.00 92.81 111 ILE A O 1
ATOM 934 N N . ASP A 1 112 ? -12.695 7.042 34.045 1.00 92.12 112 ASP A N 1
ATOM 935 C CA . ASP A 1 112 ? -12.049 7.973 34.968 1.00 92.12 112 ASP A CA 1
ATOM 936 C C . ASP A 1 112 ? -10.531 7.767 35.002 1.00 92.12 112 ASP A C 1
ATOM 938 O O . ASP A 1 112 ? -9.784 8.742 34.984 1.00 92.12 112 ASP A O 1
ATOM 942 N N . ALA A 1 113 ? -10.052 6.520 34.933 1.00 91.81 113 ALA A N 1
ATOM 943 C CA . ALA A 1 113 ? -8.629 6.222 34.794 1.00 91.81 113 ALA A CA 1
ATOM 944 C C . ALA A 1 113 ? -8.043 6.777 33.482 1.00 91.81 113 ALA A C 1
ATOM 946 O O . ALA A 1 113 ? -6.976 7.388 33.497 1.00 91.81 113 ALA A O 1
ATOM 947 N N . ILE A 1 114 ? -8.744 6.618 32.352 1.00 90.56 114 ILE A N 1
ATOM 948 C CA . ILE A 1 114 ? -8.328 7.191 31.058 1.00 90.56 114 ILE A CA 1
ATOM 949 C C . ILE A 1 114 ? -8.366 8.724 31.107 1.00 90.56 114 ILE A C 1
ATOM 951 O O . ILE A 1 114 ? -7.466 9.396 30.607 1.00 90.56 114 ILE A O 1
ATOM 955 N N . ASN A 1 115 ? -9.393 9.295 31.731 1.00 89.44 115 ASN A N 1
ATOM 956 C CA . ASN A 1 115 ? -9.569 10.733 31.860 1.00 89.44 115 ASN A CA 1
ATOM 957 C C . ASN A 1 115 ? -8.474 11.349 32.746 1.00 89.44 115 ASN A C 1
ATOM 959 O O . ASN A 1 115 ? -7.872 12.354 32.373 1.00 89.44 115 ASN A O 1
ATOM 963 N N . ALA A 1 116 ? -8.139 10.702 33.864 1.00 87.75 116 ALA A N 1
ATOM 964 C CA . ALA A 1 116 ? -7.010 11.066 34.712 1.00 87.75 116 ALA A CA 1
ATOM 965 C C . ALA A 1 116 ? -5.677 10.945 33.960 1.00 87.75 116 ALA A C 1
ATOM 967 O O . ALA A 1 116 ? -4.810 11.804 34.120 1.00 87.75 116 ALA A O 1
ATOM 968 N N . GLN A 1 117 ? -5.535 9.942 33.085 1.00 85.69 117 GLN A N 1
ATOM 969 C CA . GLN A 1 117 ? -4.362 9.814 32.220 1.00 85.69 117 GLN A CA 1
ATOM 970 C C . GLN A 1 117 ? -4.258 10.915 31.152 1.00 85.69 117 GLN A C 1
ATOM 972 O O . GLN A 1 117 ? -3.174 11.276 30.708 1.00 85.69 117 GLN A O 1
ATOM 977 N N . LEU A 1 118 ? -5.381 11.476 30.709 1.00 84.12 118 LEU A N 1
ATOM 978 C CA . LEU A 1 118 ? -5.381 12.522 29.688 1.00 84.12 118 LEU A CA 1
ATOM 979 C C . LEU A 1 118 ? -5.278 13.935 30.283 1.00 84.12 118 LEU A C 1
ATOM 981 O O . LEU A 1 118 ? -4.621 14.801 29.704 1.00 84.12 118 LEU A O 1
ATOM 985 N N . ASN A 1 119 ? -5.953 14.171 31.410 1.00 80.56 119 ASN A N 1
ATOM 986 C CA . ASN A 1 119 ? -6.152 15.489 32.019 1.00 80.56 119 ASN A CA 1
ATOM 987 C C . ASN A 1 119 ? -5.384 15.697 33.332 1.00 80.56 119 ASN A C 1
ATOM 989 O O . ASN A 1 119 ? -5.401 16.804 33.866 1.00 80.56 119 ASN A O 1
ATOM 993 N N . GLY A 1 120 ? -4.727 14.668 33.872 1.00 78.12 120 GLY A N 1
ATOM 994 C CA . GLY A 1 120 ? -3.955 14.793 35.104 1.00 78.12 120 GLY A CA 1
ATOM 995 C C . GLY A 1 120 ? -2.722 15.703 34.953 1.00 78.12 120 GLY A C 1
ATOM 996 O O . GLY A 1 120 ? -2.156 15.818 33.859 1.00 78.12 120 GLY A O 1
ATOM 997 N N . PRO A 1 121 ? -2.267 16.341 36.047 1.00 63.88 121 PRO A N 1
ATOM 998 C CA . PRO A 1 121 ? -1.054 17.152 36.036 1.00 63.88 121 PRO A CA 1
ATOM 999 C C . PRO A 1 121 ? 0.168 16.274 35.706 1.00 63.88 121 PRO A C 1
ATOM 1001 O O . PRO A 1 121 ? 0.333 15.204 36.284 1.00 63.88 121 PRO A O 1
ATOM 1004 N N . ALA A 1 122 ? 1.005 16.732 34.764 1.00 63.09 122 ALA A N 1
ATOM 1005 C CA . ALA A 1 122 ? 2.195 16.054 34.204 1.00 63.09 122 ALA A CA 1
ATOM 1006 C C . ALA A 1 122 ? 1.955 14.936 33.162 1.00 63.09 122 ALA A C 1
ATOM 1008 O O . ALA A 1 122 ? 2.897 14.243 32.773 1.00 63.09 122 ALA A O 1
ATOM 1009 N N . GLN A 1 123 ? 0.728 14.777 32.660 1.00 76.19 123 GLN A N 1
ATOM 1010 C CA . GLN A 1 123 ? 0.387 13.699 31.724 1.00 76.19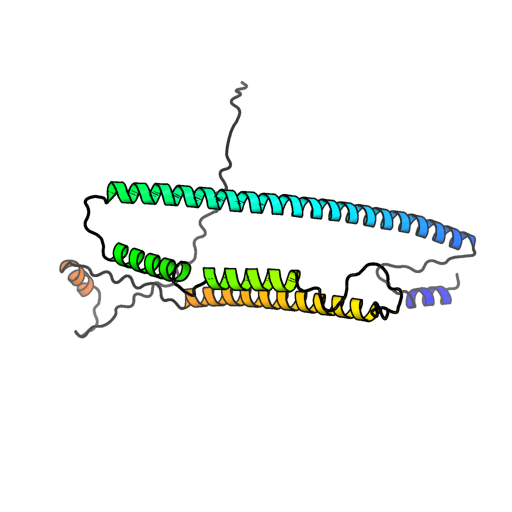 123 GLN A CA 1
ATOM 1011 C C . GLN A 1 123 ? 0.511 14.102 30.238 1.00 76.19 123 GLN A C 1
ATOM 1013 O O . GLN A 1 123 ? 1.020 15.174 29.908 1.00 76.19 123 GLN A O 1
ATOM 1018 N N . LEU A 1 124 ? 0.056 13.228 29.327 1.00 77.25 124 LEU A N 1
ATOM 1019 C CA . LEU A 1 124 ? 0.228 13.290 27.865 1.00 77.25 124 LEU A CA 1
ATOM 1020 C C . LEU A 1 124 ? 0.067 14.684 27.241 1.00 77.25 124 LEU A C 1
ATOM 1022 O O . LEU A 1 124 ? 0.845 15.034 26.361 1.00 77.25 124 LEU A O 1
ATOM 1026 N N . LYS A 1 125 ? -0.892 15.502 27.690 1.00 83.38 125 LYS A N 1
ATOM 1027 C CA . LYS A 1 125 ? -1.074 16.873 27.177 1.00 83.38 125 LYS A CA 1
ATOM 1028 C C . LYS A 1 125 ? 0.120 17.784 27.459 1.00 83.38 125 LYS A C 1
ATOM 1030 O O . LYS A 1 125 ? 0.533 18.520 26.569 1.00 83.38 125 LYS A O 1
ATOM 1035 N N . ASN A 1 126 ? 0.701 17.700 28.654 1.00 82.38 126 ASN A N 1
ATOM 1036 C CA . ASN A 1 126 ? 1.892 18.470 29.012 1.00 82.38 126 ASN A CA 1
ATOM 1037 C C . ASN A 1 126 ? 3.113 17.954 28.246 1.00 82.38 126 ASN A C 1
ATOM 1039 O O . ASN A 1 126 ? 3.869 18.756 27.720 1.00 82.38 126 ASN A O 1
ATOM 1043 N N . ARG A 1 127 ? 3.251 16.631 28.077 1.00 82.75 127 ARG A N 1
ATOM 1044 C CA . ARG A 1 127 ? 4.313 16.038 27.242 1.00 82.75 127 ARG A CA 1
ATOM 1045 C C . ARG A 1 127 ? 4.193 16.428 25.770 1.00 82.75 127 ARG A C 1
ATOM 1047 O O . ARG A 1 127 ? 5.197 16.716 25.131 1.00 82.75 127 ARG A O 1
ATOM 1054 N N . LEU A 1 128 ? 2.977 16.475 25.230 1.00 86.69 128 LEU A N 1
ATOM 1055 C CA . LEU A 1 128 ? 2.729 16.958 23.872 1.00 86.69 128 LEU A CA 1
ATOM 1056 C C . LEU A 1 128 ? 3.036 18.448 23.743 1.00 86.69 128 LEU A C 1
ATOM 1058 O O . LEU A 1 128 ? 3.630 18.845 22.748 1.00 86.69 128 LEU A O 1
ATOM 1062 N N . ALA A 1 129 ? 2.678 19.262 24.737 1.00 86.25 129 ALA A N 1
ATOM 1063 C CA . ALA A 1 129 ? 3.031 20.678 24.762 1.00 86.25 129 ALA A CA 1
ATOM 1064 C C . ALA A 1 129 ? 4.554 20.883 24.850 1.00 86.25 129 ALA A C 1
ATOM 1066 O O . ALA A 1 129 ? 5.092 21.711 24.122 1.00 86.25 129 ALA A O 1
ATOM 1067 N N . GLU A 1 130 ? 5.254 20.086 25.663 1.00 87.50 130 GLU A N 1
ATOM 1068 C CA . GLU A 1 130 ? 6.719 20.055 25.745 1.00 87.50 130 GLU A CA 1
ATOM 1069 C C . GLU A 1 130 ? 7.337 19.675 24.394 1.00 87.50 130 GLU A C 1
ATOM 1071 O O . GLU A 1 130 ? 8.165 20.416 23.874 1.00 87.50 130 GLU A O 1
ATOM 1076 N N . ILE A 1 131 ? 6.902 18.578 23.765 1.00 89.19 131 ILE A N 1
ATOM 1077 C CA . ILE A 1 131 ? 7.409 18.147 22.451 1.00 89.19 131 ILE A CA 1
ATOM 1078 C C . ILE A 1 131 ? 7.106 19.192 21.376 1.00 89.19 131 ILE A C 1
ATOM 1080 O O . ILE A 1 131 ? 7.980 19.502 20.573 1.00 89.19 131 ILE A O 1
ATOM 1084 N N . ALA A 1 132 ? 5.904 19.771 21.369 1.00 88.12 132 ALA A N 1
ATOM 1085 C CA . ALA A 1 132 ? 5.543 20.833 20.437 1.00 88.12 132 ALA A CA 1
ATOM 1086 C C . ALA A 1 132 ? 6.416 22.076 20.651 1.00 88.12 132 ALA A C 1
ATOM 1088 O O . ALA A 1 132 ? 6.885 22.669 19.683 1.00 88.12 132 ALA A O 1
ATOM 1089 N N . SER A 1 133 ? 6.692 22.445 21.905 1.00 86.06 133 SER A N 1
ATOM 1090 C CA . SER A 1 133 ? 7.623 23.530 22.209 1.00 86.06 133 SER A CA 1
ATOM 1091 C C . SER A 1 133 ? 9.052 23.198 21.783 1.00 86.06 133 SER A C 1
ATOM 1093 O O . SER A 1 133 ? 9.688 24.041 21.167 1.00 86.06 133 SER A O 1
ATOM 1095 N N . ASN A 1 134 ? 9.528 21.968 21.992 1.00 85.88 134 ASN A N 1
ATOM 1096 C CA . ASN A 1 134 ? 10.861 21.528 21.580 1.00 85.88 134 ASN A CA 1
ATOM 1097 C C . ASN A 1 134 ? 10.997 21.478 20.057 1.00 85.88 134 ASN A C 1
ATOM 1099 O O . ASN A 1 134 ? 12.034 21.864 19.533 1.00 85.88 134 ASN A O 1
ATOM 1103 N N . LEU A 1 135 ? 9.955 21.059 19.336 1.00 84.88 135 LEU A N 1
ATOM 1104 C CA . LEU A 1 135 ? 9.906 21.101 17.875 1.00 84.88 135 LEU A CA 1
ATOM 1105 C C . LEU A 1 135 ? 9.928 22.546 17.385 1.00 84.88 135 LEU A C 1
ATOM 1107 O O . LEU A 1 135 ? 10.711 22.873 16.501 1.00 84.88 135 LEU A O 1
ATOM 1111 N N . ASN A 1 136 ? 9.129 23.429 17.986 1.00 82.88 136 ASN A N 1
ATOM 1112 C CA . ASN A 1 136 ? 9.135 24.849 17.643 1.00 82.88 136 ASN A CA 1
ATOM 1113 C C . ASN A 1 136 ? 10.503 25.485 17.925 1.00 82.88 136 ASN A C 1
ATOM 1115 O O . ASN A 1 136 ? 11.007 26.232 17.092 1.00 82.88 136 ASN A O 1
ATOM 1119 N N . VAL A 1 137 ? 11.135 25.147 19.050 1.00 82.75 137 VAL A N 1
ATOM 1120 C CA . VAL A 1 137 ? 12.489 25.589 19.404 1.00 82.75 137 VAL A CA 1
ATOM 1121 C C . VAL A 1 137 ? 13.532 25.008 18.453 1.00 82.75 137 VAL A C 1
ATOM 1123 O O . VAL A 1 137 ? 14.396 25.756 18.034 1.00 82.75 137 VAL A O 1
ATOM 1126 N N . LEU A 1 138 ? 13.443 23.742 18.042 1.00 76.56 138 LEU A N 1
ATOM 1127 C CA . LEU A 1 138 ? 14.361 23.129 17.073 1.00 76.56 138 LEU A CA 1
ATOM 1128 C C . LEU A 1 138 ? 14.176 23.696 15.659 1.00 76.56 138 LEU A C 1
ATOM 1130 O O . LEU A 1 138 ? 15.143 23.867 14.934 1.00 76.56 138 LEU A O 1
ATOM 1134 N N . SER A 1 139 ? 12.936 24.007 15.280 1.00 71.81 139 SER A N 1
ATOM 1135 C CA . SER A 1 139 ? 12.605 24.626 13.991 1.00 71.81 139 SER A CA 1
ATOM 1136 C C . SER A 1 139 ? 13.002 26.103 13.921 1.00 71.81 139 SER A C 1
ATOM 1138 O O . SER A 1 139 ? 13.209 26.633 12.833 1.00 71.81 139 SER A O 1
ATOM 1140 N N . ARG A 1 140 ? 13.077 26.781 15.078 1.00 65.50 140 ARG A N 1
ATOM 1141 C CA . ARG A 1 140 ? 13.418 28.205 15.196 1.00 65.50 140 ARG A CA 1
ATOM 1142 C C . ARG A 1 140 ? 14.854 28.450 15.637 1.00 65.50 140 ARG A C 1
ATOM 1144 O O . ARG A 1 140 ? 15.379 29.529 15.370 1.00 65.50 140 ARG A O 1
ATOM 1151 N N . ALA A 1 141 ? 15.486 27.480 16.289 1.00 56.69 141 ALA A N 1
ATOM 1152 C CA . ALA A 1 141 ? 16.927 27.390 16.319 1.00 56.69 141 ALA A CA 1
ATOM 1153 C C . ALA A 1 141 ? 17.343 27.343 14.847 1.00 56.69 141 ALA A C 1
ATOM 1155 O O . ALA A 1 141 ? 16.927 26.419 14.143 1.00 56.69 141 ALA A O 1
ATOM 1156 N N . PRO A 1 142 ? 18.086 28.342 14.339 1.00 49.50 142 PRO A N 1
ATOM 1157 C CA . PRO A 1 142 ? 18.759 28.128 13.079 1.00 49.50 142 PRO A CA 1
ATOM 1158 C C . PRO A 1 142 ? 19.542 26.838 13.284 1.00 49.50 142 PRO A C 1
ATOM 1160 O O . PRO A 1 142 ? 20.241 26.691 14.295 1.00 49.50 142 PRO A O 1
ATOM 1163 N N . SER A 1 143 ? 19.392 25.887 12.365 1.00 50.47 143 SER A N 1
ATOM 1164 C CA . SER A 1 143 ? 20.431 24.894 12.188 1.00 50.47 143 SER A CA 1
ATOM 1165 C C . SER A 1 143 ? 21.755 25.631 12.341 1.00 50.47 143 SER A C 1
ATOM 1167 O O . SER A 1 143 ? 21.959 26.697 11.754 1.00 50.47 143 SER A O 1
ATOM 1169 N N . THR A 1 144 ? 22.690 25.079 13.094 1.00 47.72 144 THR A N 1
ATOM 1170 C CA . THR A 1 144 ? 24.114 25.428 13.008 1.00 47.72 144 THR A CA 1
ATOM 1171 C C . THR A 1 144 ? 24.696 25.051 11.629 1.00 47.72 144 THR A C 1
ATOM 1173 O O . THR A 1 144 ? 25.850 24.674 11.497 1.00 47.72 144 THR A O 1
ATOM 1176 N N . ILE A 1 145 ? 23.861 25.168 10.599 1.00 53.22 145 ILE A N 1
ATOM 1177 C CA . ILE A 1 145 ? 24.084 25.153 9.172 1.00 53.22 145 ILE A CA 1
ATOM 1178 C C . ILE A 1 145 ? 23.333 26.411 8.703 1.00 53.22 145 ILE A C 1
ATOM 1180 O O . ILE A 1 145 ? 22.096 26.411 8.678 1.00 53.22 145 ILE A O 1
ATOM 1184 N N . PRO A 1 146 ? 24.028 27.527 8.458 1.00 41.69 146 PRO A N 1
ATOM 1185 C CA . PRO A 1 146 ? 23.386 28.775 8.092 1.00 41.69 146 PRO A CA 1
ATOM 1186 C C . PRO A 1 146 ? 22.776 28.632 6.696 1.00 41.69 146 PRO A C 1
ATOM 1188 O O . PRO A 1 146 ? 23.479 28.656 5.691 1.00 41.69 146 PRO A O 1
ATOM 1191 N N . ILE A 1 147 ? 21.447 28.544 6.615 1.00 48.53 147 ILE A N 1
ATOM 1192 C CA . ILE A 1 147 ? 20.725 28.878 5.384 1.00 48.53 147 ILE A CA 1
ATOM 1193 C C . ILE A 1 147 ? 20.691 30.407 5.310 1.00 48.53 147 ILE A C 1
ATOM 1195 O O . ILE A 1 147 ? 19.697 31.059 5.621 1.00 48.53 147 ILE A O 1
ATOM 1199 N N . THR A 1 148 ? 21.826 30.987 4.939 1.00 39.72 148 THR A N 1
ATOM 1200 C CA . THR A 1 148 ? 21.895 32.328 4.372 1.00 39.72 148 THR A CA 1
ATOM 1201 C C . THR A 1 148 ? 22.302 32.172 2.926 1.00 39.72 148 THR A C 1
ATOM 1203 O O . THR A 1 148 ? 23.386 31.697 2.608 1.00 39.72 148 THR A O 1
ATOM 1206 N N . THR A 1 149 ? 21.393 32.583 2.051 1.00 49.50 149 THR A N 1
ATOM 1207 C CA . THR A 1 149 ? 21.682 32.989 0.683 1.00 49.50 149 THR A CA 1
ATOM 1208 C C . THR A 1 149 ? 23.062 33.643 0.585 1.00 49.50 149 THR A C 1
ATOM 1210 O O . THR A 1 149 ? 23.303 34.664 1.232 1.00 49.50 149 THR A O 1
ATOM 1213 N N . THR A 1 150 ? 23.894 33.111 -0.315 1.00 46.75 150 THR A N 1
ATOM 1214 C CA . THR A 1 150 ? 25.181 33.661 -0.787 1.00 46.75 150 THR A CA 1
ATOM 1215 C C . THR A 1 150 ? 26.420 33.353 0.065 1.00 46.75 150 THR A C 1
ATOM 1217 O O . THR A 1 150 ? 26.963 34.246 0.698 1.00 46.75 150 THR A O 1
ATOM 1220 N N . THR A 1 151 ? 26.967 32.137 -0.045 1.00 40.88 151 THR A N 1
ATOM 1221 C CA . THR A 1 151 ? 28.428 31.916 0.005 1.00 40.88 151 THR A CA 1
ATOM 1222 C C . THR A 1 151 ? 28.810 30.712 -0.852 1.00 40.88 151 THR A C 1
ATOM 1224 O O . THR A 1 151 ? 28.540 29.568 -0.508 1.00 40.88 151 THR A O 1
ATOM 1227 N N . LEU A 1 152 ? 29.440 31.013 -1.984 1.00 52.03 152 LEU A N 1
ATOM 1228 C CA . LEU A 1 152 ? 30.300 30.116 -2.744 1.00 52.03 152 LEU A CA 1
ATOM 1229 C C . LEU A 1 152 ? 31.497 29.752 -1.850 1.00 52.03 152 LEU A C 1
ATOM 1231 O O . LEU A 1 152 ? 32.305 30.646 -1.644 1.00 52.03 152 LEU A O 1
ATOM 1235 N N . VAL A 1 153 ? 31.578 28.534 -1.302 1.00 47.75 153 VAL A N 1
ATOM 1236 C CA . VAL A 1 153 ? 32.808 27.758 -1.000 1.00 47.75 153 VAL A CA 1
ATOM 1237 C C . VAL A 1 153 ? 32.365 26.339 -0.601 1.00 47.75 153 VAL A C 1
ATOM 1239 O O . VAL A 1 153 ? 31.762 26.158 0.451 1.00 47.75 153 VAL A O 1
ATOM 1242 N N . ASP A 1 154 ? 32.663 25.379 -1.477 1.00 47.09 154 ASP A N 1
ATOM 1243 C CA . ASP A 1 154 ? 32.916 23.954 -1.224 1.00 47.09 154 ASP A CA 1
ATOM 1244 C C . ASP A 1 154 ? 31.951 23.194 -0.293 1.00 47.09 154 ASP A C 1
ATOM 1246 O O . ASP A 1 154 ? 32.323 22.717 0.778 1.00 47.09 154 ASP A O 1
ATOM 1250 N N . GLU A 1 155 ? 30.725 22.968 -0.774 1.00 56.72 155 GLU A N 1
ATOM 1251 C CA . GLU A 1 155 ? 30.069 21.683 -0.513 1.00 56.72 155 GLU A CA 1
ATOM 1252 C C . GLU A 1 155 ? 30.927 20.631 -1.229 1.00 56.72 155 GLU A C 1
ATOM 1254 O O . GLU A 1 155 ? 30.958 20.592 -2.463 1.00 56.72 155 GLU A O 1
ATOM 1259 N N . GLU A 1 156 ? 31.689 19.834 -0.477 1.00 58.81 156 GLU A N 1
ATOM 1260 C CA . GLU A 1 156 ? 32.310 18.622 -1.010 1.00 58.81 156 GLU A CA 1
ATOM 1261 C C . GLU A 1 156 ? 31.216 17.873 -1.790 1.00 58.81 156 GLU A C 1
ATOM 1263 O O . GLU A 1 156 ? 30.148 17.628 -1.216 1.00 58.81 156 GLU A O 1
ATOM 1268 N N . PRO A 1 157 ? 31.388 17.608 -3.101 1.00 62.56 157 PRO A N 1
ATOM 1269 C CA . PRO A 1 157 ? 30.342 16.978 -3.884 1.00 62.56 157 PRO A CA 1
ATOM 1270 C C . PRO A 1 157 ? 30.085 15.619 -3.250 1.00 62.56 157 PRO A C 1
ATOM 1272 O O . PRO A 1 157 ? 30.926 14.726 -3.322 1.00 62.56 157 PRO A O 1
ATOM 1275 N N . LEU A 1 158 ? 28.950 15.509 -2.561 1.00 67.38 158 LEU A N 1
ATOM 1276 C CA . LEU A 1 158 ? 28.507 14.284 -1.925 1.00 67.38 158 LEU A CA 1
ATOM 1277 C C . LEU A 1 158 ? 28.607 13.175 -2.972 1.00 67.38 158 LEU A C 1
ATOM 1279 O O . LEU A 1 158 ? 27.971 13.283 -4.020 1.00 67.38 158 LEU A O 1
ATOM 1283 N N . ASP A 1 159 ? 29.447 12.175 -2.707 1.00 81.38 159 ASP A N 1
ATOM 1284 C CA . ASP A 1 159 ? 29.797 11.146 -3.683 1.00 81.38 159 ASP A CA 1
ATOM 1285 C C . ASP A 1 159 ? 28.515 10.441 -4.153 1.00 81.38 159 ASP A C 1
ATOM 1287 O O . ASP A 1 159 ? 27.854 9.717 -3.399 1.00 81.38 159 ASP A O 1
ATOM 1291 N N . GLU A 1 160 ? 28.088 10.751 -5.378 1.00 84.00 160 GLU A N 1
ATOM 1292 C CA . GLU A 1 160 ? 26.784 10.352 -5.918 1.00 84.00 160 GLU A CA 1
ATOM 1293 C C . GLU A 1 160 ? 26.682 8.821 -6.003 1.00 84.00 160 GLU A C 1
ATOM 1295 O O . GLU A 1 160 ? 25.611 8.240 -5.792 1.00 84.00 160 GLU A O 1
ATOM 1300 N N . ASP A 1 161 ? 27.827 8.161 -6.183 1.00 86.75 161 ASP A N 1
ATOM 1301 C CA . ASP A 1 161 ? 27.972 6.710 -6.177 1.00 86.75 161 ASP A CA 1
ATOM 1302 C C . ASP A 1 161 ? 27.694 6.109 -4.788 1.00 86.75 161 ASP A C 1
ATOM 1304 O O . ASP A 1 161 ? 26.940 5.135 -4.677 1.00 86.75 161 ASP A O 1
ATOM 1308 N N . LEU A 1 162 ? 28.199 6.729 -3.713 1.00 86.44 162 LEU A N 1
ATOM 1309 C CA . LEU A 1 162 ? 27.904 6.315 -2.337 1.00 86.44 162 LEU A CA 1
ATOM 1310 C C . LEU A 1 162 ? 26.412 6.489 -2.016 1.00 86.44 162 LEU A C 1
ATOM 1312 O O . LEU A 1 162 ? 25.802 5.640 -1.361 1.00 86.44 162 LEU A O 1
ATOM 1316 N N . LEU A 1 163 ? 25.785 7.564 -2.501 1.00 90.00 163 LEU A N 1
ATOM 1317 C CA . LEU A 1 163 ? 24.351 7.798 -2.306 1.00 90.00 163 LEU A CA 1
ATOM 1318 C C . LEU A 1 163 ? 23.507 6.735 -3.020 1.00 90.00 163 LEU A C 1
ATOM 1320 O O . LEU A 1 163 ? 22.529 6.227 -2.455 1.00 90.00 163 LEU A O 1
ATOM 1324 N N . LEU A 1 164 ? 23.885 6.363 -4.245 1.00 90.19 164 LEU A N 1
ATOM 1325 C CA . LEU A 1 164 ? 23.247 5.270 -4.975 1.00 90.19 164 LEU A CA 1
ATOM 1326 C C . LEU A 1 164 ? 23.417 3.934 -4.248 1.00 90.19 164 LEU A C 1
ATOM 1328 O O . LEU A 1 164 ? 22.444 3.179 -4.149 1.00 90.19 164 LEU A O 1
ATOM 1332 N N . GLU A 1 165 ? 24.599 3.660 -3.694 1.00 93.00 165 GLU A N 1
ATOM 1333 C CA . GLU A 1 165 ? 24.850 2.462 -2.893 1.00 93.00 165 GLU A CA 1
ATOM 1334 C C . GLU A 1 165 ? 23.964 2.429 -1.640 1.00 93.00 165 GLU A C 1
ATOM 1336 O O . GLU A 1 165 ? 23.265 1.439 -1.402 1.00 93.00 165 GLU A O 1
ATOM 1341 N N . ILE A 1 166 ? 23.893 3.533 -0.890 1.00 93.75 166 ILE A N 1
ATOM 1342 C CA . ILE A 1 166 ? 23.032 3.652 0.294 1.00 93.75 166 ILE A CA 1
ATOM 1343 C C . ILE A 1 166 ? 21.564 3.448 -0.087 1.00 93.75 166 ILE A C 1
ATOM 1345 O O . ILE A 1 166 ? 20.852 2.694 0.576 1.00 93.75 166 ILE A O 1
ATOM 1349 N N . LYS A 1 167 ? 21.090 4.054 -1.180 1.00 94.38 167 LYS A N 1
ATOM 1350 C CA . LYS A 1 167 ? 19.709 3.877 -1.652 1.00 94.38 167 LYS A CA 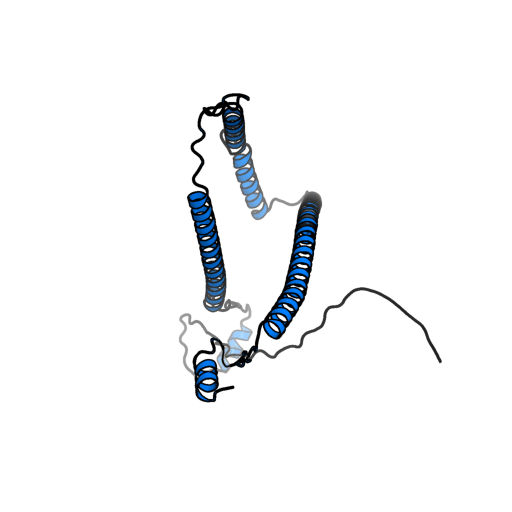1
ATOM 1351 C C . LYS A 1 167 ? 19.415 2.419 -2.006 1.00 94.38 167 LYS A C 1
ATOM 1353 O O . LYS A 1 167 ? 18.342 1.911 -1.678 1.00 94.38 167 LYS A O 1
ATOM 1358 N N . GLN A 1 168 ? 20.349 1.735 -2.663 1.00 94.12 168 GLN A N 1
ATOM 1359 C CA . GLN A 1 168 ? 20.209 0.313 -2.971 1.00 94.12 168 GLN A CA 1
ATOM 1360 C C . GLN A 1 168 ? 20.212 -0.544 -1.704 1.00 94.12 168 GLN A C 1
ATOM 1362 O O . GLN A 1 168 ? 19.389 -1.454 -1.589 1.00 94.12 168 GLN A O 1
ATOM 1367 N N . PHE A 1 169 ? 21.095 -0.254 -0.748 1.00 95.19 169 PHE A N 1
ATOM 1368 C CA . PHE A 1 169 ? 21.137 -0.943 0.538 1.00 95.19 169 PHE A CA 1
ATOM 1369 C C . PHE A 1 169 ? 19.833 -0.753 1.319 1.00 95.19 169 PHE A C 1
ATOM 1371 O O . PHE A 1 169 ? 19.255 -1.730 1.791 1.00 95.19 169 PHE A O 1
ATOM 1378 N N . LEU A 1 170 ? 19.314 0.474 1.387 1.00 95.88 170 LEU A N 1
ATOM 1379 C CA . LEU A 1 170 ? 18.036 0.777 2.032 1.00 95.88 170 LEU A CA 1
ATOM 1380 C C . LEU A 1 170 ? 16.871 0.060 1.350 1.00 95.88 170 LEU A C 1
ATOM 1382 O O . LEU A 1 170 ? 16.003 -0.469 2.038 1.00 95.88 170 LEU A O 1
ATOM 1386 N N . ARG A 1 171 ? 16.872 -0.025 0.015 1.00 96.00 171 ARG A N 1
ATOM 1387 C CA . ARG A 1 171 ? 15.856 -0.783 -0.722 1.00 96.00 171 ARG A CA 1
ATOM 1388 C C . ARG A 1 171 ? 15.902 -2.271 -0.380 1.00 96.00 171 ARG A C 1
ATOM 1390 O O . ARG A 1 171 ? 14.874 -2.844 -0.046 1.00 96.00 171 ARG A O 1
ATOM 1397 N N . LYS A 1 172 ? 17.098 -2.870 -0.374 1.00 95.31 172 LYS A N 1
ATOM 1398 C CA . LYS A 1 172 ? 17.293 -4.268 0.043 1.00 95.31 172 LYS A CA 1
ATOM 1399 C C . LYS A 1 172 ? 16.843 -4.485 1.488 1.00 95.31 172 LYS A C 1
ATOM 1401 O O . LYS A 1 172 ? 16.162 -5.463 1.770 1.00 95.31 172 LYS A O 1
ATOM 1406 N N . SER A 1 173 ? 17.192 -3.571 2.393 1.00 93.81 173 SER A N 1
ATOM 1407 C CA . SER A 1 173 ? 16.767 -3.626 3.793 1.00 93.81 173 SER A CA 1
ATOM 1408 C C . SER A 1 173 ? 15.240 -3.587 3.911 1.00 93.81 173 SER A C 1
ATOM 1410 O O . SER A 1 173 ? 14.660 -4.456 4.560 1.00 93.81 173 SER A O 1
ATOM 1412 N N . GLN A 1 174 ? 14.574 -2.674 3.198 1.00 95.44 174 GLN A N 1
ATOM 1413 C CA . GLN A 1 174 ? 13.113 -2.594 3.154 1.00 95.44 174 GLN A CA 1
ATOM 1414 C C . GLN A 1 174 ? 12.487 -3.907 2.662 1.00 95.44 174 GLN A C 1
ATOM 1416 O O . GLN A 1 174 ? 11.625 -4.457 3.344 1.00 95.44 174 GLN A O 1
ATOM 1421 N N . ASP A 1 175 ? 12.983 -4.464 1.554 1.00 96.31 175 ASP A N 1
ATOM 1422 C CA . ASP A 1 175 ? 12.485 -5.730 1.006 1.00 96.31 175 ASP A CA 1
ATOM 1423 C C . ASP A 1 175 ? 12.660 -6.890 2.008 1.00 96.31 175 ASP A C 1
ATOM 1425 O O . ASP A 1 175 ? 11.767 -7.726 2.178 1.00 96.31 175 ASP A O 1
ATOM 1429 N N . THR A 1 176 ? 13.795 -6.939 2.721 1.00 95.94 176 THR A N 1
ATOM 1430 C CA . THR A 1 176 ? 14.030 -7.968 3.748 1.00 95.94 176 THR A CA 1
ATOM 1431 C C . THR A 1 176 ? 13.093 -7.820 4.942 1.00 95.94 176 THR A C 1
ATOM 1433 O O . THR A 1 176 ? 12.560 -8.820 5.427 1.00 95.94 176 THR A O 1
ATOM 1436 N N . VAL A 1 177 ? 12.8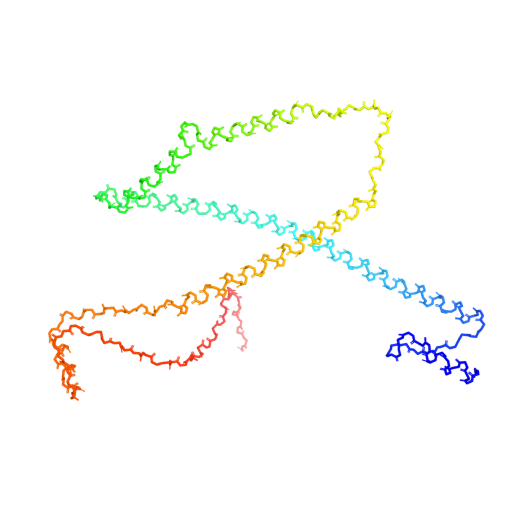46 -6.590 5.400 1.00 97.19 177 VAL A N 1
ATOM 1437 C CA . VAL A 1 177 ? 11.911 -6.304 6.494 1.00 97.19 177 VAL A CA 1
ATOM 1438 C C . VAL A 1 177 ? 10.484 -6.658 6.084 1.00 97.19 177 VAL A C 1
ATOM 1440 O O . VAL A 1 177 ? 9.761 -7.261 6.879 1.00 97.19 177 VAL A O 1
ATOM 1443 N N . ASP A 1 178 ? 10.083 -6.376 4.846 1.00 96.81 178 ASP A N 1
ATOM 1444 C CA . ASP A 1 178 ? 8.764 -6.747 4.330 1.00 96.81 178 ASP A CA 1
ATOM 1445 C C . ASP A 1 178 ? 8.595 -8.271 4.270 1.00 96.81 178 ASP A C 1
ATOM 1447 O O . ASP A 1 178 ? 7.585 -8.805 4.743 1.00 96.81 178 ASP A O 1
ATOM 1451 N N . HIS A 1 179 ? 9.617 -8.995 3.806 1.00 96.81 179 HIS A N 1
ATOM 1452 C CA . HIS A 1 179 ? 9.617 -10.458 3.802 1.00 96.81 179 HIS A CA 1
ATOM 1453 C C . HIS A 1 179 ? 9.537 -11.052 5.220 1.00 96.81 179 HIS A C 1
ATOM 1455 O O . HIS A 1 179 ? 8.754 -11.975 5.481 1.00 96.81 179 HIS A O 1
ATOM 1461 N N . LEU A 1 180 ? 10.319 -10.522 6.168 1.00 97.12 180 LEU A N 1
ATOM 1462 C CA . LEU A 1 180 ? 10.259 -10.946 7.570 1.00 97.12 180 LEU A CA 1
ATOM 1463 C C . LEU A 1 180 ? 8.884 -10.657 8.173 1.00 97.12 180 LEU A C 1
ATOM 1465 O O . LEU A 1 180 ? 8.313 -11.517 8.840 1.00 97.12 180 LEU A O 1
ATOM 1469 N N . THR A 1 181 ? 8.309 -9.492 7.882 1.00 96.88 181 THR A N 1
ATOM 1470 C CA . THR A 1 181 ? 6.975 -9.108 8.355 1.00 96.88 181 THR A CA 1
ATOM 1471 C C . THR A 1 181 ? 5.902 -10.043 7.800 1.00 96.88 181 THR A C 1
ATOM 1473 O O . THR A 1 181 ? 5.004 -10.458 8.533 1.00 96.88 181 THR A O 1
ATOM 1476 N N . GLN A 1 182 ? 5.993 -10.424 6.525 1.00 96.94 182 GLN A N 1
ATOM 1477 C CA . GLN A 1 182 ? 5.072 -11.380 5.912 1.00 96.94 182 GLN A CA 1
ATOM 1478 C C . GLN A 1 182 ? 5.204 -12.776 6.533 1.00 96.94 182 GLN A C 1
ATOM 1480 O O . GLN A 1 182 ? 4.194 -13.417 6.829 1.00 96.94 182 GLN A O 1
ATOM 1485 N N . THR A 1 183 ? 6.434 -13.219 6.795 1.00 96.50 183 THR A N 1
ATOM 1486 C CA . THR A 1 183 ? 6.703 -14.493 7.474 1.00 96.50 183 THR A CA 1
ATOM 1487 C C . THR A 1 183 ? 6.148 -14.483 8.898 1.00 96.50 183 THR A C 1
ATOM 1489 O O . THR A 1 183 ? 5.487 -15.431 9.306 1.00 96.50 183 THR A O 1
ATOM 1492 N N . LEU A 1 184 ? 6.339 -13.392 9.644 1.00 96.19 184 LEU A N 1
ATOM 1493 C CA . LEU A 1 184 ? 5.794 -13.243 10.994 1.00 96.19 184 LEU A CA 1
ATOM 1494 C C . LEU A 1 184 ? 4.265 -13.225 11.005 1.00 96.19 184 LEU A C 1
ATOM 1496 O O . LEU A 1 184 ? 3.670 -13.870 11.863 1.00 96.19 184 LEU A O 1
ATOM 1500 N N . LYS A 1 185 ? 3.622 -12.550 10.045 1.00 95.81 185 LYS A N 1
ATOM 1501 C CA . LYS A 1 185 ? 2.158 -12.579 9.899 1.00 95.81 185 LYS A CA 1
ATOM 1502 C C . LYS A 1 185 ? 1.650 -13.994 9.638 1.00 95.81 185 LYS A C 1
ATOM 1504 O O . LYS A 1 185 ? 0.734 -14.436 10.323 1.00 95.81 185 LYS A O 1
ATOM 1509 N N . LYS A 1 186 ? 2.289 -14.726 8.723 1.00 95.94 186 LYS A N 1
ATOM 1510 C CA . LYS A 1 186 ? 1.957 -16.130 8.455 1.00 95.94 186 LYS A CA 1
ATOM 1511 C C . LYS A 1 186 ? 2.140 -16.999 9.701 1.00 95.94 186 LYS A C 1
ATOM 1513 O O . LYS A 1 186 ? 1.240 -17.742 10.067 1.00 95.94 186 LYS A O 1
ATOM 1518 N N . ASN A 1 187 ? 3.262 -16.850 10.403 1.00 94.44 187 ASN A N 1
ATOM 1519 C CA . ASN A 1 187 ? 3.516 -17.591 11.637 1.00 94.44 187 ASN A CA 1
ATOM 1520 C C . ASN A 1 187 ? 2.485 -17.248 12.725 1.00 94.44 187 ASN A C 1
ATOM 1522 O O . ASN A 1 187 ? 2.066 -18.127 13.470 1.00 94.44 187 ASN A O 1
ATOM 1526 N N . GLN A 1 188 ? 2.049 -15.989 12.819 1.00 96.00 188 GLN A N 1
ATOM 1527 C CA . GLN A 1 188 ? 0.986 -15.583 13.735 1.00 96.00 188 GLN A CA 1
ATOM 1528 C C . GLN A 1 188 ? -0.347 -16.246 13.364 1.00 96.00 188 GLN A C 1
ATOM 1530 O O . GLN A 1 188 ? -1.038 -16.745 14.250 1.00 96.00 188 GLN A O 1
ATOM 1535 N N . GLU A 1 189 ? -0.697 -16.302 12.079 1.00 93.62 189 GLU A N 1
ATOM 1536 C CA . GLU A 1 189 ? -1.880 -17.024 11.597 1.00 93.62 189 GLU A CA 1
ATOM 1537 C C . GLU A 1 189 ? -1.795 -18.518 11.942 1.00 93.62 189 GLU A C 1
ATOM 1539 O O . GLU A 1 189 ? -2.719 -19.051 12.562 1.00 93.62 189 GLU A O 1
ATOM 1544 N N . ASP A 1 190 ? -0.664 -19.166 11.667 1.00 93.50 190 ASP A N 1
ATOM 1545 C CA . ASP A 1 190 ? -0.430 -20.580 11.978 1.00 93.50 190 ASP A CA 1
ATOM 1546 C C . ASP A 1 190 ? -0.541 -20.853 13.488 1.00 93.50 190 ASP A C 1
ATOM 1548 O O . ASP A 1 190 ? -1.225 -21.791 13.907 1.00 93.50 190 ASP A O 1
ATOM 1552 N N . ILE A 1 191 ? 0.037 -19.990 14.332 1.00 93.31 191 ILE A N 1
ATOM 1553 C CA . ILE A 1 191 ? -0.101 -20.077 15.794 1.00 93.31 191 ILE A CA 1
ATOM 1554 C C . ILE A 1 191 ? -1.567 -19.935 16.210 1.00 93.31 191 ILE A C 1
ATOM 1556 O O . ILE A 1 191 ? -2.019 -20.684 17.073 1.00 93.31 191 ILE A O 1
ATOM 1560 N N . THR A 1 192 ? -2.346 -19.033 15.604 1.00 91.00 192 THR A N 1
ATOM 1561 C CA . THR A 1 192 ? -3.776 -18.909 15.945 1.00 91.00 192 THR A CA 1
ATOM 1562 C C . THR A 1 192 ? -4.582 -20.142 15.546 1.00 91.00 192 THR A C 1
ATOM 1564 O O . THR A 1 192 ? -5.525 -20.507 16.250 1.00 91.00 192 THR A O 1
ATOM 1567 N N . VAL A 1 193 ? -4.221 -20.813 14.448 1.00 91.44 193 VAL A N 1
ATOM 1568 C CA . VAL A 1 193 ? -4.835 -22.085 14.044 1.00 91.44 193 VAL A CA 1
ATOM 1569 C C . VAL A 1 193 ? -4.478 -23.176 15.047 1.00 91.44 193 VAL A C 1
ATOM 1571 O O . VAL A 1 193 ? -5.370 -23.856 15.551 1.00 91.44 193 VAL A O 1
ATOM 1574 N N . ILE A 1 194 ? -3.200 -23.292 15.408 1.00 87.62 194 ILE A N 1
ATOM 1575 C CA . ILE A 1 194 ? -2.723 -24.252 16.408 1.00 87.62 194 ILE A CA 1
ATOM 1576 C C . ILE A 1 194 ? -3.397 -24.002 17.764 1.00 87.62 194 ILE A C 1
ATOM 1578 O O . ILE A 1 194 ? -3.873 -24.942 18.395 1.00 87.62 194 ILE A O 1
ATOM 1582 N N . GLN A 1 195 ? -3.533 -22.743 18.182 1.00 87.31 195 GLN A N 1
ATOM 1583 C CA . GLN A 1 195 ? -4.225 -22.374 19.415 1.00 87.31 195 GLN A CA 1
ATOM 1584 C C . GLN A 1 195 ? -5.702 -22.788 19.383 1.00 87.31 195 GLN A C 1
ATOM 1586 O O . GLN A 1 195 ? -6.196 -23.308 20.378 1.00 87.31 195 GLN A O 1
ATOM 1591 N N . LYS A 1 196 ? -6.396 -22.632 18.249 1.00 81.31 196 LYS A N 1
ATOM 1592 C CA . LYS A 1 196 ? -7.785 -23.101 18.084 1.00 81.31 196 LYS A CA 1
ATOM 1593 C C . LYS A 1 196 ? -7.910 -24.627 18.124 1.00 81.31 196 LYS A C 1
ATOM 1595 O O . LYS A 1 196 ? -8.909 -25.133 18.621 1.00 81.31 196 LYS A O 1
ATOM 1600 N N . VAL A 1 197 ? -6.917 -25.356 17.615 1.00 79.19 197 VAL A N 1
ATOM 1601 C CA . VAL A 1 197 ? -6.879 -26.830 17.671 1.00 79.19 197 VAL A CA 1
ATOM 1602 C C . VAL A 1 197 ? -6.573 -27.326 19.090 1.00 79.19 197 VAL A C 1
ATOM 1604 O O . VAL A 1 197 ? -7.120 -28.337 19.520 1.00 79.19 197 VAL A O 1
ATOM 1607 N N . LEU A 1 198 ? -5.722 -26.608 19.830 1.00 68.62 198 LEU A N 1
ATOM 1608 C CA . LEU A 1 198 ? -5.333 -26.939 21.204 1.00 68.62 198 LEU A CA 1
ATOM 1609 C C . LEU A 1 198 ? -6.367 -26.517 22.253 1.00 68.62 198 LEU A C 1
ATOM 1611 O O . LEU A 1 198 ? -6.356 -27.069 23.352 1.00 68.62 198 LEU A O 1
ATOM 1615 N N . THR A 1 199 ? -7.259 -25.565 21.957 1.00 60.84 199 THR A N 1
ATOM 1616 C CA . THR A 1 199 ? -8.413 -25.303 22.822 1.00 60.84 199 THR A CA 1
ATOM 1617 C C . THR A 1 199 ? -9.385 -26.477 22.706 1.00 60.84 199 THR A C 1
ATOM 1619 O O . THR A 1 199 ? -9.981 -26.648 21.641 1.00 60.84 199 THR A O 1
ATOM 1622 N N . PRO A 1 200 ? -9.566 -27.302 23.756 1.00 61.78 200 PRO A N 1
ATOM 1623 C CA . PRO A 1 200 ? -10.524 -28.396 23.698 1.00 61.78 200 PRO A CA 1
ATOM 1624 C C . PRO A 1 200 ? -11.928 -27.832 23.433 1.00 61.78 200 PRO A C 1
ATOM 1626 O O . PRO A 1 200 ? -12.232 -26.731 23.914 1.00 61.78 200 PRO A O 1
ATOM 1629 N N . PRO A 1 201 ? -12.800 -28.558 22.701 1.00 54.03 201 PRO A N 1
ATOM 1630 C CA . PRO A 1 201 ? -14.188 -28.154 22.547 1.00 54.03 201 PRO A CA 1
ATOM 1631 C C . PRO A 1 201 ? -14.758 -27.946 23.943 1.00 54.03 201 PRO A C 1
ATOM 1633 O O . PRO A 1 201 ? -14.650 -28.824 24.801 1.00 54.03 201 PRO A O 1
ATOM 1636 N N . THR A 1 202 ? -15.288 -26.750 24.180 1.00 51.88 202 THR A N 1
ATOM 1637 C CA . THR A 1 202 ? -15.906 -26.351 25.438 1.00 51.88 202 THR A CA 1
ATOM 1638 C C . THR A 1 202 ? -16.841 -27.471 25.883 1.00 51.88 202 THR A C 1
ATOM 1640 O O . THR A 1 202 ? -17.883 -27.692 25.269 1.00 51.88 202 THR A O 1
ATOM 1643 N N . THR A 1 203 ? -16.449 -28.235 26.907 1.00 42.69 203 THR A N 1
ATOM 1644 C CA . THR A 1 203 ? -17.319 -29.248 27.502 1.00 42.69 203 THR A CA 1
ATOM 1645 C C . THR A 1 203 ? -18.509 -28.504 28.080 1.00 42.69 203 THR A C 1
ATOM 1647 O O . THR A 1 203 ? -18.397 -27.857 29.123 1.00 42.69 203 THR A O 1
ATOM 1650 N N . LEU A 1 204 ? -19.630 -28.541 27.362 1.00 38.25 204 LEU A N 1
ATOM 1651 C CA . LEU A 1 204 ? -20.917 -28.060 27.835 1.00 38.25 204 LEU A CA 1
ATOM 1652 C C . LEU A 1 204 ? -21.271 -28.914 29.052 1.00 38.25 204 LEU A C 1
ATOM 1654 O O . LEU A 1 204 ? -21.659 -30.073 28.929 1.00 38.25 204 LEU A O 1
ATOM 1658 N N . ASN A 1 205 ? -21.049 -28.355 30.239 1.00 40.69 205 ASN A N 1
ATOM 1659 C CA . ASN A 1 205 ? -21.377 -29.003 31.497 1.00 40.69 205 ASN A CA 1
ATOM 1660 C C . ASN A 1 205 ? -22.892 -28.870 31.683 1.00 40.69 205 ASN A C 1
ATOM 1662 O O . ASN A 1 205 ? -23.381 -27.912 32.282 1.00 40.69 205 ASN A O 1
ATOM 1666 N N . ILE A 1 206 ? -23.648 -29.775 31.062 1.00 41.03 206 ILE A N 1
ATOM 1667 C CA . ILE A 1 206 ? -25.104 -29.788 31.176 1.00 41.03 206 ILE A CA 1
ATOM 1668 C C . ILE A 1 206 ? -25.450 -30.436 32.518 1.00 41.03 206 ILE A C 1
ATOM 1670 O O . ILE A 1 206 ? -25.533 -31.656 32.640 1.00 41.03 206 ILE A O 1
ATOM 1674 N N . TYR A 1 207 ? -25.639 -29.607 33.544 1.00 37.97 207 TYR A N 1
ATOM 1675 C CA . TYR A 1 207 ? -26.253 -30.035 34.797 1.00 37.97 207 TYR A CA 1
ATOM 1676 C C . TYR A 1 207 ? -27.753 -30.244 34.566 1.00 37.97 207 TYR A C 1
ATOM 1678 O O . TYR A 1 207 ? -28.534 -29.292 34.539 1.00 37.97 207 TYR A O 1
ATOM 1686 N N . PHE A 1 208 ? -28.170 -31.499 34.395 1.00 40.25 208 PHE A N 1
ATOM 1687 C CA . PHE A 1 208 ? -29.587 -31.852 34.382 1.00 40.25 208 PHE A CA 1
ATOM 1688 C C . PHE A 1 208 ? -30.130 -31.863 35.815 1.00 40.25 208 PHE A C 1
ATOM 1690 O O . PHE A 1 208 ? -29.790 -32.719 36.626 1.00 40.25 208 PHE A O 1
ATOM 1697 N N . ARG A 1 209 ? -31.009 -30.907 36.124 1.00 37.44 209 ARG A N 1
ATOM 1698 C CA . ARG A 1 209 ? -31.727 -30.777 37.403 1.00 37.44 209 ARG A CA 1
ATOM 1699 C C . ARG A 1 209 ? -32.945 -31.718 37.470 1.00 37.44 209 ARG A C 1
ATOM 1701 O O . ARG A 1 209 ? -34.040 -31.273 37.794 1.00 37.44 209 ARG A O 1
ATOM 1708 N N . SER A 1 210 ? -32.795 -32.987 37.088 1.00 43.38 210 SER A N 1
ATOM 1709 C CA . SER A 1 210 ? -33.899 -33.958 37.140 1.00 43.38 210 SER A CA 1
ATOM 1710 C C . SER A 1 210 ? -33.411 -35.346 37.535 1.00 43.38 210 SER A C 1
ATOM 1712 O O . SER A 1 210 ? -32.622 -35.957 36.816 1.00 43.38 210 SER A O 1
ATOM 1714 N N . GLU A 1 211 ? -33.942 -35.864 38.644 1.00 45.97 211 GLU A N 1
ATOM 1715 C CA . GLU A 1 211 ? -33.656 -37.202 39.185 1.00 45.97 211 GLU A CA 1
ATOM 1716 C C . GLU A 1 211 ? -34.077 -38.344 38.239 1.00 45.97 211 GLU A C 1
ATOM 1718 O O . GLU A 1 211 ? -33.626 -39.479 38.387 1.00 45.97 211 GLU A O 1
ATOM 1723 N N . THR A 1 212 ? -34.904 -38.060 37.226 1.00 48.38 212 THR A N 1
ATOM 1724 C CA . THR A 1 212 ? -35.440 -39.081 36.315 1.00 48.38 212 THR A CA 1
ATOM 1725 C C . THR A 1 212 ? -34.488 -39.460 35.180 1.00 48.38 212 THR A C 1
ATOM 1727 O O . THR A 1 212 ? -34.538 -40.588 34.695 1.00 48.38 212 THR A O 1
ATOM 1730 N N . ILE A 1 213 ? -33.597 -38.555 34.757 1.00 42.75 213 ILE A N 1
ATOM 1731 C CA . ILE A 1 213 ? -32.709 -38.785 33.601 1.00 42.75 213 ILE A CA 1
ATOM 1732 C C . ILE A 1 213 ? -31.484 -39.609 34.010 1.00 42.75 213 ILE A C 1
ATOM 1734 O O . ILE A 1 213 ? -31.025 -40.456 33.244 1.00 42.75 213 ILE A O 1
ATOM 1738 N N . THR A 1 214 ? -31.012 -39.446 35.249 1.00 47.66 214 THR A N 1
ATOM 1739 C CA . THR A 1 214 ? -29.985 -40.309 35.841 1.00 47.66 214 THR A CA 1
ATOM 1740 C C . THR A 1 214 ? -30.423 -41.771 35.787 1.00 47.66 214 THR A C 1
ATOM 1742 O O . THR A 1 214 ? -29.670 -42.602 35.290 1.00 47.66 214 THR A O 1
ATOM 1745 N N . ALA A 1 215 ? -31.659 -42.089 36.190 1.00 42.00 215 ALA A N 1
ATOM 1746 C CA . ALA A 1 215 ? -32.179 -43.461 36.250 1.00 42.00 215 ALA A CA 1
ATOM 1747 C C . ALA A 1 215 ? -32.233 -44.190 34.891 1.00 42.00 215 ALA A C 1
ATOM 1749 O O . ALA A 1 215 ? -32.063 -45.408 34.842 1.00 42.00 215 ALA A O 1
ATOM 1750 N N . ILE A 1 216 ? -32.438 -43.462 33.789 1.00 44.53 216 ILE A N 1
ATOM 1751 C CA . ILE A 1 216 ? -32.493 -44.049 32.439 1.00 44.53 216 ILE A CA 1
ATOM 1752 C C . ILE A 1 216 ? -31.089 -44.449 31.966 1.00 44.53 216 ILE A C 1
ATOM 1754 O O . ILE A 1 216 ? -30.933 -45.487 31.332 1.00 44.53 216 ILE A O 1
ATOM 1758 N N . LEU A 1 217 ? -30.057 -43.688 32.343 1.00 40.62 217 LEU A N 1
ATOM 1759 C CA . LEU A 1 217 ? -28.663 -43.989 32.003 1.00 40.62 217 LEU A CA 1
ATOM 1760 C C . LEU A 1 217 ? -28.081 -45.166 32.807 1.00 40.62 217 LEU A C 1
ATOM 1762 O O . LEU A 1 217 ? -27.274 -45.917 32.258 1.00 40.62 217 LEU A O 1
ATOM 1766 N N . TRP A 1 218 ? -28.532 -45.392 34.049 1.00 41.94 218 TRP A N 1
ATOM 1767 C CA . TRP A 1 218 ? -28.113 -46.538 34.882 1.00 41.94 218 TRP A CA 1
ATOM 1768 C C . TRP A 1 218 ? -28.539 -47.905 34.328 1.00 41.94 218 TRP A C 1
AT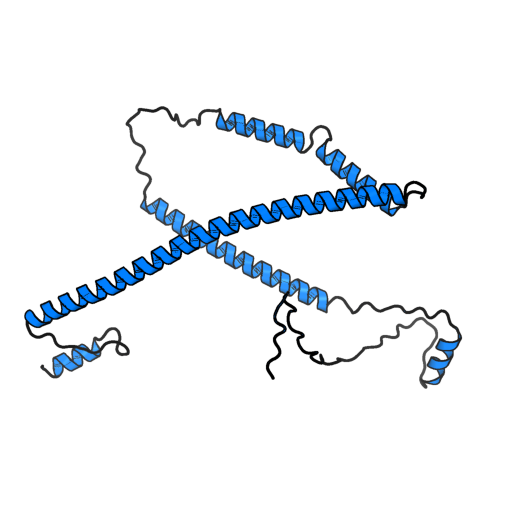OM 1770 O O . TRP A 1 218 ? -27.932 -48.913 34.676 1.00 41.94 218 TRP A O 1
ATOM 1780 N N . LYS A 1 219 ? -29.567 -47.965 33.472 1.00 44.94 219 LYS A N 1
ATOM 1781 C CA . LYS A 1 219 ? -30.110 -49.230 32.945 1.00 44.94 219 LYS A CA 1
ATOM 1782 C C . LYS A 1 219 ? -29.389 -49.759 31.702 1.00 44.94 219 LYS A C 1
ATOM 1784 O O . LYS A 1 219 ? -29.665 -50.874 31.279 1.00 44.94 219 LYS A O 1
ATOM 1789 N N . THR A 1 220 ? -28.514 -48.954 31.103 1.00 45.53 220 THR A N 1
ATOM 1790 C CA . THR A 1 220 ? -27.906 -49.226 29.787 1.00 45.53 220 THR A CA 1
ATOM 1791 C C . THR A 1 220 ? -26.451 -49.683 29.842 1.00 45.53 220 THR A C 1
ATOM 1793 O O . THR A 1 220 ? -25.874 -49.927 28.788 1.00 45.53 220 THR A O 1
ATOM 1796 N N . ASN A 1 221 ? -25.840 -49.792 31.024 1.00 38.50 221 ASN A N 1
ATOM 1797 C CA . ASN A 1 221 ? -24.420 -50.120 31.134 1.00 38.50 221 ASN A CA 1
ATOM 1798 C C . ASN A 1 221 ? -24.188 -51.180 32.221 1.00 38.50 221 ASN A C 1
ATOM 1800 O O . ASN A 1 221 ? -23.971 -50.865 33.391 1.00 38.50 221 ASN A O 1
ATOM 1804 N N . ASP A 1 222 ? -24.250 -52.450 31.821 1.00 41.25 222 ASP A N 1
ATOM 1805 C CA . ASP A 1 222 ? -23.804 -53.575 32.638 1.00 41.25 222 ASP A CA 1
ATOM 1806 C C . ASP A 1 222 ? -22.273 -53.529 32.736 1.00 41.25 222 ASP A C 1
ATOM 1808 O O . ASP A 1 222 ? -21.561 -53.976 31.838 1.00 41.25 222 ASP A O 1
ATOM 1812 N N . GLY A 1 223 ? -21.745 -52.949 33.816 1.00 38.94 223 GLY A N 1
ATOM 1813 C CA . GLY A 1 223 ? -20.304 -52.978 34.068 1.00 38.94 223 GLY A CA 1
ATOM 1814 C C . GLY A 1 223 ? -19.770 -51.852 34.943 1.00 38.94 223 GLY A C 1
ATOM 1815 O O . GLY A 1 223 ? -19.214 -50.885 34.441 1.00 38.94 223 GLY A O 1
ATOM 1816 N N . ASN A 1 224 ? -19.883 -52.049 36.257 1.00 43.81 224 ASN A N 1
ATOM 1817 C CA . ASN A 1 224 ? -18.938 -51.625 37.297 1.00 43.81 224 ASN A CA 1
ATOM 1818 C C . ASN A 1 224 ? -18.460 -50.152 37.285 1.00 43.81 224 ASN A C 1
ATOM 1820 O O . ASN A 1 224 ? -17.432 -49.821 36.695 1.00 43.81 224 ASN A O 1
ATOM 1824 N N . PHE A 1 225 ? -19.129 -49.280 38.051 1.00 36.88 225 PHE A N 1
ATOM 1825 C CA . PHE A 1 225 ? -18.561 -47.981 38.427 1.00 36.88 225 PHE A CA 1
ATOM 1826 C C . PHE A 1 225 ? -18.888 -47.616 39.886 1.00 36.88 225 PHE A C 1
ATOM 1828 O O . PHE A 1 225 ? -20.052 -47.490 40.262 1.00 36.88 225 PHE A O 1
ATOM 1835 N N . GLN A 1 226 ? -17.851 -47.487 40.721 1.00 37.53 226 GLN A N 1
ATOM 1836 C CA . GLN A 1 226 ? -17.954 -47.104 42.135 1.00 37.53 226 GLN A CA 1
ATOM 1837 C C . GLN A 1 226 ? -18.157 -45.585 42.316 1.00 37.53 226 GLN A C 1
ATOM 1839 O O . GLN A 1 226 ? -17.757 -44.800 41.452 1.00 37.53 226 GLN A O 1
ATOM 1844 N N . PRO A 1 227 ? -18.748 -45.137 43.443 1.00 38.19 227 PRO A N 1
ATOM 1845 C CA . PRO A 1 227 ? -19.151 -43.756 43.644 1.00 38.19 227 PRO A CA 1
ATOM 1846 C C . PRO A 1 227 ? -17.979 -42.950 44.201 1.00 38.19 227 PRO A C 1
ATOM 1848 O O . PRO A 1 227 ? -17.878 -42.745 45.400 1.00 38.19 227 PRO A O 1
ATOM 1851 N N . ASN A 1 228 ? -17.076 -42.504 43.336 1.00 32.97 228 ASN A N 1
ATOM 1852 C CA . ASN A 1 228 ? -16.242 -41.333 43.585 1.00 32.97 228 ASN A CA 1
ATOM 1853 C C . ASN A 1 228 ? -15.922 -40.701 42.229 1.00 32.97 228 ASN A C 1
ATOM 1855 O O . A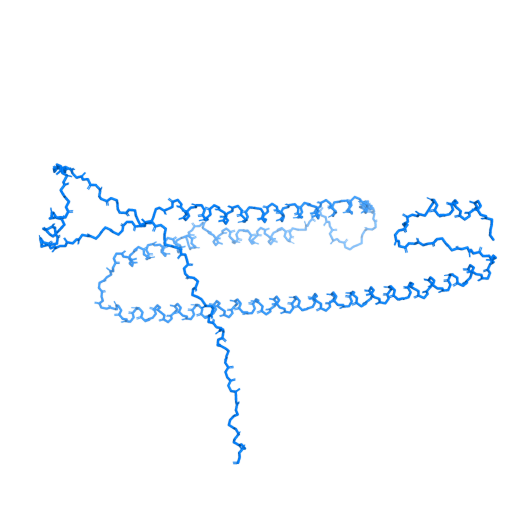SN A 1 228 ? -15.498 -41.379 41.295 1.00 32.97 228 ASN A O 1
ATOM 1859 N N . GLY A 1 229 ? -16.252 -39.412 42.120 1.00 42.62 229 GLY A N 1
ATOM 1860 C CA . GLY A 1 229 ? -16.488 -38.680 40.876 1.00 42.62 229 GLY A CA 1
ATOM 1861 C C . GLY A 1 229 ? -15.597 -39.072 39.702 1.00 42.62 229 GLY A C 1
ATOM 1862 O O . GLY A 1 229 ? -14.387 -38.867 39.731 1.00 42.62 229 GLY A O 1
ATOM 1863 N N . THR A 1 230 ? -16.217 -39.575 38.634 1.00 34.31 230 THR A N 1
ATOM 1864 C CA . THR A 1 230 ? -15.536 -39.783 37.358 1.00 34.31 230 THR A CA 1
ATOM 1865 C C . THR A 1 230 ? -16.231 -39.033 36.233 1.00 34.31 230 THR A C 1
ATOM 1867 O O . THR A 1 230 ? -17.434 -39.147 36.010 1.00 34.31 230 THR A O 1
ATOM 1870 N N . LYS A 1 231 ? -15.403 -38.252 35.533 1.00 34.53 231 LYS A N 1
ATOM 1871 C CA . LYS A 1 231 ? -15.639 -37.635 34.228 1.00 34.53 231 LYS A CA 1
ATOM 1872 C C . LYS A 1 231 ? -16.159 -38.671 33.232 1.00 34.53 231 LYS A C 1
ATOM 1874 O O . LYS A 1 231 ? -15.442 -39.608 32.900 1.00 34.53 231 LYS A O 1
ATOM 1879 N N . ILE A 1 232 ? -17.333 -38.428 32.663 1.00 33.62 232 ILE A N 1
ATOM 1880 C CA . ILE A 1 232 ? -17.751 -39.103 31.434 1.00 33.62 232 ILE A CA 1
ATOM 1881 C C . ILE A 1 232 ? -17.288 -38.224 30.270 1.00 33.62 232 ILE A C 1
ATOM 1883 O O . ILE A 1 232 ? -17.865 -37.173 29.999 1.00 33.62 232 ILE A O 1
ATOM 1887 N N . SER A 1 233 ? -16.201 -38.620 29.610 1.00 30.00 233 SER A N 1
ATOM 1888 C CA . SER A 1 233 ? -15.777 -38.031 28.340 1.00 30.00 233 SER A CA 1
ATOM 1889 C C . SER A 1 233 ? -16.506 -38.733 27.197 1.00 30.00 233 SER A C 1
ATOM 1891 O O . SER A 1 233 ? -16.184 -39.873 26.868 1.00 30.00 233 SER A O 1
ATOM 1893 N N . LEU A 1 234 ? -17.472 -38.059 26.576 1.00 31.23 234 LEU A N 1
ATOM 1894 C CA . LEU A 1 234 ? -18.019 -38.487 25.290 1.00 31.23 234 LEU A CA 1
ATOM 1895 C C . LEU A 1 234 ? -17.126 -37.919 24.182 1.00 31.23 234 LEU A C 1
ATOM 1897 O O . LEU A 1 234 ? -17.191 -36.731 23.868 1.00 31.23 234 LEU A O 1
ATOM 1901 N N . SER A 1 235 ? -16.263 -38.756 23.608 1.00 28.53 235 SER A N 1
ATOM 1902 C CA . SER A 1 235 ? -15.550 -38.426 22.374 1.00 28.53 235 SER A CA 1
ATOM 1903 C C . SER A 1 235 ? -16.529 -38.520 21.208 1.00 28.53 235 SER A C 1
ATOM 1905 O O . SER A 1 235 ? -16.874 -39.619 20.774 1.00 28.53 235 SER A O 1
ATOM 1907 N N . PHE A 1 236 ? -16.980 -37.378 20.690 1.00 32.34 236 PHE A N 1
ATOM 1908 C CA . PHE A 1 236 ? -17.632 -37.355 19.385 1.00 32.34 236 PHE A CA 1
ATOM 1909 C C . PHE A 1 236 ? -16.554 -37.562 18.320 1.00 32.34 236 PHE A C 1
ATOM 1911 O O . PHE A 1 236 ? -15.734 -36.683 18.056 1.00 32.34 236 PHE A O 1
ATOM 1918 N N . GLY A 1 237 ? -16.520 -38.774 17.767 1.00 29.02 237 GLY A N 1
ATOM 1919 C CA . GLY A 1 237 ? -15.716 -39.095 16.601 1.00 29.02 237 GLY A CA 1
ATOM 1920 C C . GLY A 1 237 ? -16.110 -38.216 15.416 1.00 29.02 237 GLY A C 1
ATOM 1921 O O . GLY A 1 237 ? -17.278 -37.883 15.229 1.00 29.02 237 GLY A O 1
ATOM 1922 N N . TYR A 1 238 ? -15.085 -37.839 14.660 1.00 32.03 238 TYR A N 1
ATOM 1923 C CA . TYR A 1 238 ? -15.090 -37.227 13.335 1.00 32.03 238 TYR A CA 1
ATOM 1924 C C . TYR A 1 238 ? -16.444 -37.292 12.595 1.00 32.03 238 TYR A C 1
ATOM 1926 O O . TYR A 1 238 ? -16.834 -38.343 12.089 1.00 32.03 238 TYR A O 1
ATOM 1934 N N . VAL A 1 239 ? -17.133 -36.152 12.478 1.00 33.22 239 VAL A N 1
ATOM 1935 C CA . VAL A 1 239 ? -18.181 -35.973 11.463 1.00 33.22 239 VAL A CA 1
ATOM 1936 C C . VAL A 1 239 ? -17.508 -35.309 10.258 1.00 33.22 239 VAL A C 1
ATOM 1938 O O . VAL A 1 239 ? -17.008 -34.192 10.403 1.00 33.22 239 VAL A O 1
ATOM 1941 N N . PRO A 1 240 ? -17.435 -35.967 9.087 1.00 29.86 240 PRO A N 1
ATOM 1942 C CA . PRO A 1 240 ? -16.863 -35.353 7.901 1.00 29.86 240 PRO A CA 1
ATOM 1943 C C . PRO A 1 240 ? -17.725 -34.160 7.481 1.00 29.86 240 PRO A C 1
ATOM 1945 O O . PRO A 1 240 ? -18.955 -34.229 7.488 1.00 29.86 240 PRO A O 1
ATOM 1948 N N . SER A 1 241 ? -17.063 -33.066 7.106 1.00 30.94 241 SER A N 1
ATOM 1949 C CA . SER A 1 241 ? -17.685 -31.866 6.556 1.00 30.94 241 SER A CA 1
ATOM 1950 C C . SER A 1 241 ? -18.572 -32.217 5.361 1.00 30.94 241 SER A C 1
ATOM 1952 O O . SER A 1 241 ? -18.081 -32.440 4.255 1.00 30.94 241 SER A O 1
ATOM 1954 N N . ILE A 1 242 ? -19.889 -32.229 5.561 1.00 29.97 242 ILE A N 1
ATOM 1955 C CA . ILE A 1 242 ? -20.836 -32.161 4.451 1.00 29.97 242 ILE A CA 1
ATOM 1956 C C . ILE A 1 242 ? -20.783 -30.726 3.934 1.00 29.97 242 ILE A C 1
ATOM 1958 O O . ILE A 1 242 ? -21.194 -29.780 4.605 1.00 29.97 242 ILE A O 1
ATOM 1962 N N . ALA A 1 243 ? -20.226 -30.576 2.735 1.00 35.91 243 ALA A N 1
ATOM 1963 C CA . ALA A 1 243 ? -20.227 -29.342 1.977 1.00 35.91 243 ALA A CA 1
ATOM 1964 C C . ALA A 1 243 ? -21.672 -28.893 1.701 1.00 35.91 243 ALA A C 1
ATOM 1966 O O . ALA A 1 243 ? -22.332 -29.397 0.794 1.00 35.91 243 ALA A O 1
ATOM 1967 N N . LEU A 1 244 ? -22.163 -27.907 2.454 1.00 30.70 244 LEU A N 1
ATOM 1968 C CA . LEU A 1 244 ? -23.335 -27.131 2.062 1.00 30.70 244 LEU A CA 1
ATOM 1969 C C . LEU A 1 244 ? -22.875 -25.963 1.186 1.00 30.70 244 LEU A C 1
ATOM 1971 O O . LEU A 1 244 ? -22.482 -24.902 1.658 1.00 30.70 244 LEU A O 1
ATOM 1975 N N . ARG A 1 245 ? -22.860 -26.264 -0.115 1.00 28.58 245 ARG A N 1
ATOM 1976 C CA . ARG A 1 245 ? -23.293 -25.434 -1.247 1.00 28.58 245 ARG A CA 1
ATOM 1977 C C . ARG A 1 245 ? -23.297 -23.915 -1.015 1.00 28.58 245 ARG A C 1
ATOM 1979 O O . ARG A 1 245 ? -24.098 -23.381 -0.255 1.00 28.58 245 ARG A O 1
ATOM 1986 N N . SER A 1 246 ? -22.465 -23.228 -1.792 1.00 31.41 246 SER A N 1
ATOM 1987 C CA . SER A 1 246 ? -22.503 -21.784 -2.003 1.00 31.41 246 SER A CA 1
ATOM 1988 C C . SER A 1 246 ? -23.909 -21.291 -2.371 1.00 31.41 246 SER A C 1
ATOM 1990 O O . SER A 1 246 ? -24.536 -21.786 -3.309 1.00 31.41 246 SER A O 1
ATOM 1992 N N . VAL A 1 247 ? -24.380 -20.271 -1.654 1.00 33.53 247 VAL A N 1
ATOM 1993 C CA . VAL A 1 247 ? -25.497 -19.415 -2.076 1.00 33.53 247 VAL A CA 1
ATOM 1994 C C . VAL A 1 247 ? -24.888 -18.111 -2.610 1.00 33.53 247 VAL A C 1
ATOM 1996 O O . VAL A 1 247 ? -24.030 -17.536 -1.934 1.00 33.53 247 VAL A O 1
ATOM 1999 N N . PRO A 1 248 ? -25.240 -17.665 -3.830 1.00 33.38 248 PRO A N 1
ATOM 2000 C CA . PRO A 1 248 ? -24.618 -16.509 -4.457 1.00 33.38 248 PRO A CA 1
ATOM 2001 C C . PRO A 1 248 ? -25.177 -15.180 -3.934 1.00 33.38 248 PRO A C 1
ATOM 2003 O O . PRO A 1 248 ? -26.328 -15.070 -3.527 1.00 33.38 248 PRO A O 1
ATOM 2006 N N . SER A 1 249 ? -24.308 -14.173 -4.012 1.00 31.55 249 SER A N 1
ATOM 2007 C CA . SER A 1 249 ? -24.534 -12.740 -3.817 1.00 31.55 249 SER A CA 1
ATOM 2008 C C . SER A 1 249 ? -25.876 -12.240 -4.362 1.00 31.55 249 SER A C 1
ATOM 2010 O O . SER A 1 249 ? -26.069 -12.189 -5.576 1.00 31.55 249 SER A O 1
ATOM 2012 N N . GLU A 1 250 ? -26.729 -11.713 -3.489 1.00 31.89 250 GLU A N 1
ATOM 2013 C CA . GLU A 1 250 ? -27.855 -10.873 -3.894 1.00 31.89 250 GLU A CA 1
ATOM 2014 C C . GLU A 1 250 ? -27.350 -9.436 -4.089 1.00 31.89 250 GLU A C 1
ATOM 2016 O O . GLU A 1 250 ? -27.024 -8.715 -3.143 1.00 31.89 250 GLU A O 1
ATOM 2021 N N . LYS A 1 251 ? -27.187 -9.052 -5.360 1.00 34.19 251 LYS A N 1
ATOM 2022 C CA . LYS A 1 251 ? -27.064 -7.655 -5.775 1.00 34.19 251 LYS A CA 1
ATOM 2023 C C . LYS A 1 251 ? -28.456 -7.059 -5.917 1.00 34.19 251 LYS A C 1
ATOM 2025 O O . LYS A 1 251 ? -29.396 -7.706 -6.364 1.00 34.19 251 LYS A O 1
ATOM 2030 N N . ALA A 1 252 ? -28.509 -5.786 -5.568 1.00 29.64 252 ALA A N 1
ATOM 2031 C CA . ALA A 1 252 ? -29.628 -4.892 -5.720 1.00 29.64 252 ALA A CA 1
ATOM 2032 C C . ALA A 1 252 ? -30.181 -4.809 -7.158 1.00 29.64 252 ALA A C 1
ATOM 2034 O O . ALA A 1 252 ? -29.422 -4.769 -8.126 1.00 29.64 252 ALA A O 1
ATOM 2035 N N . SER A 1 253 ? -31.503 -4.623 -7.191 1.00 29.80 253 SER A N 1
ATOM 2036 C CA . SER A 1 253 ? -32.265 -3.721 -8.066 1.00 29.80 253 SER A CA 1
ATOM 2037 C C . SER A 1 253 ? -32.572 -4.126 -9.514 1.00 29.80 253 SER A C 1
ATOM 2039 O O . SER A 1 253 ? -31.676 -4.275 -10.332 1.00 29.80 253 SER A O 1
ATOM 2041 N N . THR A 1 254 ? -33.888 -4.095 -9.803 1.00 30.89 254 THR A N 1
ATOM 2042 C CA . THR A 1 254 ? -34.554 -3.517 -11.000 1.00 30.89 254 THR A CA 1
ATOM 2043 C C . THR A 1 254 ? -34.117 -4.079 -12.361 1.00 30.89 254 THR A C 1
ATOM 2045 O O . THR A 1 254 ? -32.959 -4.019 -12.737 1.00 30.89 254 THR A O 1
ATOM 2048 N N . THR A 1 255 ? -34.985 -4.534 -13.264 1.00 31.64 255 THR A N 1
ATOM 2049 C CA . THR A 1 255 ? -36.063 -3.785 -13.935 1.00 31.64 255 THR A CA 1
ATOM 2050 C C . THR A 1 255 ? -36.692 -4.725 -14.987 1.00 31.64 255 THR A C 1
ATOM 2052 O O . THR A 1 255 ? -36.028 -5.660 -15.427 1.00 31.64 255 THR A O 1
ATOM 2055 N N . ASN A 1 256 ? -37.897 -4.385 -15.459 1.00 31.52 256 ASN A N 1
ATOM 2056 C CA . ASN A 1 256 ? -38.567 -4.834 -16.697 1.00 31.52 256 ASN A CA 1
ATOM 2057 C C . ASN A 1 256 ? -39.592 -5.974 -16.596 1.00 31.52 256 ASN A C 1
ATOM 2059 O O . ASN A 1 256 ? -39.359 -7.124 -16.954 1.00 31.52 256 ASN A O 1
ATOM 2063 N N . LEU A 1 257 ? -40.809 -5.551 -16.242 1.00 38.19 257 LEU A N 1
ATOM 2064 C CA . LEU A 1 257 ? -42.025 -5.976 -16.928 1.00 38.19 257 LEU A CA 1
ATOM 2065 C C . LEU A 1 257 ? -41.936 -5.574 -18.409 1.00 38.19 257 LEU A C 1
ATOM 2067 O O . LEU A 1 257 ? -41.908 -4.385 -18.708 1.00 38.19 257 LEU A O 1
ATOM 2071 N N . HIS A 1 258 ? -41.947 -6.546 -19.316 1.00 31.75 258 HIS A N 1
ATOM 2072 C CA . HIS A 1 258 ? -42.573 -6.397 -20.628 1.00 31.75 258 HIS A CA 1
ATOM 2073 C C . HIS A 1 258 ? -43.037 -7.774 -21.111 1.00 31.75 258 HIS A C 1
ATOM 2075 O O . HIS A 1 258 ? -42.236 -8.655 -21.414 1.00 31.75 258 HIS A O 1
ATOM 2081 N N . TYR A 1 259 ? -44.358 -7.940 -21.130 1.00 33.97 259 TYR A N 1
ATOM 2082 C CA . TYR A 1 259 ? -45.058 -8.999 -21.845 1.00 33.97 259 TYR A CA 1
ATOM 2083 C C . TYR A 1 259 ? -44.889 -8.780 -23.354 1.00 33.97 259 TYR A C 1
ATOM 2085 O O . TYR A 1 259 ? -45.150 -7.682 -23.847 1.00 33.97 259 TYR A O 1
ATOM 2093 N N . LEU A 1 260 ? -44.509 -9.836 -24.072 1.00 33.31 260 LEU A N 1
ATOM 2094 C CA . LEU A 1 260 ? -44.854 -10.045 -25.475 1.00 33.31 260 LEU A CA 1
ATOM 2095 C C . LEU A 1 260 ? -45.318 -11.497 -25.641 1.00 33.31 260 LEU A C 1
ATOM 2097 O O . LEU A 1 260 ? -44.510 -12.413 -25.787 1.00 33.31 260 LEU A O 1
ATOM 2101 N N . SER A 1 261 ? -46.636 -11.661 -25.591 1.00 33.09 261 SER A N 1
ATOM 2102 C CA . SER A 1 261 ? -47.423 -12.385 -26.592 1.00 33.09 261 SER A CA 1
ATOM 2103 C C . SER A 1 261 ? -48.701 -11.591 -26.810 1.00 33.09 261 SER A C 1
ATOM 2105 O O . SER A 1 261 ? -49.337 -11.297 -25.769 1.00 33.09 261 SER A O 1
#

Secondary structure (DSSP, 8-state):
--HHHHHHHHHT-S-TTT-------HHHHHHHHHHHHHHHHHHHHHHHHHHHHHHHHHHHHHHHHHHHHHHHHHHHHHHHHHHHHHHHHHHHHHTTTSPPPHHHHHHHHHHHHHHHHHHSTTSHHHHHHHHHHHHHHHHHS--SS---S---S------HHHHHHHHHHHHHHHHHHHHHHHHHHHHHHHHHHHHHHHS-----------HHHHHHHHTS--S---SS-----------------PPP-------------

pLDDT: mean 75.42, std 24.65, range [28.53, 98.0]

Sequence (261 aa):
IDLLIWNQAVAENPDPKRLIPYAILGFEQLKERQKLQKIERGVHNACVEELTKRLENLEERVVLKQAKLDELKNSQHKVYHRLLTVLGRYFAQTRRNYSFEPNEENLKSRIDAINAQLNGPAQLKNRLAEIASNLNVLSRAPSTIPITTTTLVDEEPLDEDLLLEIKQFLRKSQDTVDHLTQTLKKNQEDITVIQKVLTPPTTLNIYFRSETITAILWKTNDGNFQPNGTKISLSFGYVPSIALRSVPSEKASTTNLHYLS

Radius of gyration: 38.63 Å; chains: 1; bounding box: 80×87×92 Å

InterPro domains:
  IPR024864 Nucleoporin Nup54/Nup57/Nup44 [PTHR13000] (4-198)
  IPR025712 Nucleoporin Nup54, alpha-helical domain [PF13874] (4-134)